Protein AF-A0A929X7I8-F1 (afdb_monomer_lite)

Secondary structure (DSSP, 8-state):
--HHHHHHHHHHHHHHHHHHHHHHHHHHHHHSPPP----PPPPEEEEETTEEEEE-TTS-EEEEETTTTEEEEEPPTT-EEEEEEEE-SSSSSS-EEEEEEEEE-SSTT---TT--SPPHHHHSEEEEEEEEEEETTEEEEEEE----SS-BS--EEEEEE-TTSPEEEE--B-PPTT----SEEEEETTEEEE--TT-

Foldseek 3Di:
DDPVVVVVVVVVVVVVVVVVVVVVVVCCVVVPPDPPPPDQADWDWEDDDQKIWIQDRQQWIWIARNVVRDTQDIDDPQKRWRAWYWDPQVPPPFTKIKTKIKHQAFQPVNDDPVCPDDDPSNGDIAIKIWMWTDDPRHTDTLDIDGGDPFGFPYWAWDPDADPVGGTWIFTDTPDDPPDPDARIWGQDDRGIDGDPPVD

Radius of gyration: 23.74 Å; chains: 1; bounding box: 67×51×65 Å

pLDDT: mean 84.48, std 13.46, range [47.47, 98.19]

Structure (mmCIF, N/CA/C/O backbone):
data_AF-A0A929X7I8-F1
#
_entry.id   AF-A0A929X7I8-F1
#
loop_
_atom_site.group_PDB
_atom_site.id
_atom_site.type_symbol
_atom_site.label_atom_id
_atom_site.label_alt_id
_atom_site.label_comp_id
_atom_site.label_asym_id
_atom_site.label_entity_id
_atom_site.label_seq_id
_atom_site.pdbx_PDB_ins_code
_atom_site.Cartn_x
_atom_site.Cartn_y
_atom_site.Cartn_z
_atom_site.occupancy
_atom_site.B_iso_or_equiv
_atom_site.auth_seq_id
_atom_site.auth_comp_id
_atom_site.auth_asym_id
_atom_site.auth_atom_id
_atom_site.pdbx_PDB_model_num
ATOM 1 N N . MET A 1 1 ? 48.390 -28.942 -44.884 1.00 54.88 1 MET A N 1
ATOM 2 C CA . MET A 1 1 ? 47.904 -27.695 -44.240 1.00 54.88 1 MET A CA 1
ATOM 3 C C . MET A 1 1 ? 48.235 -27.752 -42.746 1.00 54.88 1 MET A C 1
ATOM 5 O O . MET A 1 1 ? 47.848 -28.710 -42.092 1.00 54.88 1 MET A O 1
ATOM 9 N N . ASN A 1 2 ? 49.048 -26.826 -42.224 1.00 55.09 2 ASN A N 1
ATOM 10 C CA . ASN A 1 2 ? 49.740 -26.987 -40.933 1.00 55.09 2 ASN A CA 1
ATOM 11 C C . ASN A 1 2 ? 48.811 -26.714 -39.724 1.00 55.09 2 ASN A C 1
ATOM 13 O O . ASN A 1 2 ? 48.456 -25.567 -39.442 1.00 55.09 2 ASN A O 1
ATOM 17 N N . LYS A 1 3 ? 48.425 -27.781 -39.008 1.00 57.72 3 LYS A N 1
ATOM 18 C CA . LYS A 1 3 ? 47.453 -27.792 -37.890 1.00 57.72 3 LYS A CA 1
ATOM 19 C C . LYS A 1 3 ? 47.810 -26.794 -36.771 1.00 57.72 3 LYS A C 1
ATOM 21 O O . LYS A 1 3 ? 46.924 -26.180 -36.182 1.00 57.72 3 LYS A O 1
ATOM 26 N N . ASN A 1 4 ? 49.104 -26.537 -36.559 1.00 63.53 4 ASN A N 1
ATOM 27 C CA . ASN A 1 4 ? 49.609 -25.580 -35.565 1.00 63.53 4 ASN A CA 1
ATOM 28 C C . ASN A 1 4 ? 49.292 -24.107 -35.884 1.00 63.53 4 ASN A C 1
ATOM 30 O O . ASN A 1 4 ? 49.092 -23.301 -34.974 1.00 63.53 4 ASN A O 1
ATOM 34 N N . ILE A 1 5 ? 49.210 -23.740 -37.166 1.00 63.78 5 ILE A N 1
ATOM 35 C CA . ILE A 1 5 ? 48.874 -22.370 -37.588 1.00 63.78 5 ILE A CA 1
ATOM 36 C C . ILE A 1 5 ? 47.378 -22.113 -37.379 1.00 63.78 5 ILE A C 1
ATOM 38 O O . ILE A 1 5 ? 46.988 -21.043 -36.905 1.00 63.78 5 ILE A O 1
ATOM 42 N N . TYR A 1 6 ? 46.546 -23.119 -37.662 1.00 57.38 6 TYR A N 1
ATOM 43 C CA . TYR A 1 6 ? 45.100 -23.054 -37.462 1.00 57.38 6 TYR A CA 1
ATOM 44 C C . TYR A 1 6 ? 44.739 -22.890 -35.976 1.00 57.38 6 TYR A C 1
ATOM 46 O O . TYR A 1 6 ? 43.994 -21.977 -35.623 1.00 57.38 6 TYR A O 1
ATOM 54 N N . LEU A 1 7 ? 45.358 -23.680 -35.091 1.00 60.94 7 LEU A N 1
ATOM 55 C CA . LEU A 1 7 ? 45.138 -23.608 -33.640 1.00 60.94 7 LEU A CA 1
ATOM 56 C C . LEU A 1 7 ? 45.582 -22.263 -33.034 1.00 60.94 7 LEU A C 1
ATOM 58 O O . LEU A 1 7 ? 44.857 -21.672 -32.231 1.00 60.94 7 LEU A O 1
ATOM 62 N N . LYS A 1 8 ? 46.729 -21.709 -33.461 1.00 59.59 8 LYS A N 1
ATOM 63 C CA . LYS A 1 8 ? 47.174 -20.366 -33.030 1.00 59.59 8 LYS A CA 1
ATOM 64 C C . LYS A 1 8 ? 46.229 -19.257 -33.501 1.00 59.59 8 LYS A C 1
ATOM 66 O O . LYS A 1 8 ? 45.996 -18.300 -32.759 1.00 59.59 8 LYS A O 1
ATOM 71 N N . LYS A 1 9 ? 45.682 -19.368 -34.716 1.00 63.00 9 LYS A N 1
ATOM 72 C CA . LYS A 1 9 ? 44.713 -18.405 -35.259 1.00 63.00 9 LYS A CA 1
ATOM 73 C C . LYS A 1 9 ? 43.385 -18.477 -34.497 1.00 63.00 9 LYS A C 1
ATOM 75 O O . LYS A 1 9 ? 42.883 -17.437 -34.080 1.00 63.00 9 LYS A O 1
ATOM 80 N N . GLN A 1 10 ? 42.888 -19.683 -34.218 1.00 65.81 10 GLN A N 1
ATOM 81 C CA . GLN A 1 10 ? 41.676 -19.921 -33.427 1.00 65.81 10 GLN A CA 1
ATOM 82 C C . GLN A 1 10 ? 41.814 -19.392 -31.986 1.00 65.81 10 GLN A C 1
ATOM 84 O O . GLN A 1 10 ? 40.932 -18.688 -31.501 1.00 65.81 10 GLN A O 1
ATOM 89 N N . SER A 1 11 ? 42.965 -19.611 -31.337 1.00 69.75 11 SER A N 1
ATOM 90 C CA . SER A 1 11 ? 43.274 -19.073 -30.001 1.00 69.75 11 SER A CA 1
ATOM 91 C C . SER A 1 11 ? 43.228 -17.538 -29.943 1.00 69.75 11 SER A C 1
ATOM 93 O O . SER A 1 11 ? 42.660 -16.964 -29.012 1.00 69.75 11 SER A O 1
ATOM 95 N N . LYS A 1 12 ? 43.782 -16.847 -30.951 1.00 71.50 12 LYS A N 1
ATOM 96 C CA . LYS A 1 12 ? 43.743 -15.375 -31.024 1.00 71.50 12 LYS A CA 1
ATOM 97 C C . LYS A 1 12 ? 42.323 -14.836 -31.223 1.00 71.50 12 LYS A C 1
ATOM 99 O O . LYS A 1 12 ? 42.000 -13.791 -30.663 1.00 71.50 12 LYS A O 1
ATOM 104 N N . VAL A 1 13 ? 41.489 -15.532 -31.996 1.00 75.00 13 VAL A N 1
ATOM 105 C CA . VAL A 1 13 ? 40.082 -15.157 -32.214 1.00 75.00 13 VAL A CA 1
ATOM 106 C C . VAL A 1 13 ? 39.272 -15.314 -30.925 1.00 75.00 13 VAL A C 1
ATOM 108 O O . VAL A 1 13 ? 38.565 -14.384 -30.547 1.00 75.00 13 VAL A O 1
ATOM 111 N N . ILE A 1 14 ? 39.451 -16.420 -30.195 1.00 75.31 14 ILE A N 1
ATOM 112 C CA . ILE A 1 14 ? 38.774 -16.660 -28.910 1.00 75.31 14 ILE A CA 1
ATOM 113 C C . ILE A 1 14 ? 39.156 -15.589 -27.880 1.00 75.31 14 ILE A C 1
ATOM 115 O O . ILE A 1 14 ? 38.279 -15.001 -27.254 1.00 75.31 14 ILE A O 1
ATOM 119 N N . LYS A 1 15 ? 40.449 -15.256 -27.749 1.00 78.31 15 LYS A N 1
ATOM 120 C CA . LYS A 1 15 ? 40.899 -14.197 -26.826 1.00 78.31 15 LYS A CA 1
ATOM 121 C C . LYS A 1 15 ? 40.268 -12.838 -27.143 1.00 78.31 15 LYS A C 1
ATOM 123 O O . LYS A 1 15 ? 39.841 -12.144 -26.227 1.00 78.31 15 LYS A O 1
ATOM 128 N N . LYS A 1 16 ? 40.165 -12.470 -28.426 1.00 76.88 16 LYS A N 1
ATOM 129 C CA . LYS A 1 16 ? 39.494 -11.227 -28.842 1.00 76.88 16 LYS A CA 1
ATOM 130 C C . LYS A 1 16 ? 37.997 -11.244 -28.522 1.00 76.88 16 LYS A C 1
ATOM 132 O O . LYS A 1 16 ? 37.492 -10.249 -28.019 1.00 76.88 16 LYS A O 1
ATOM 137 N N . ALA A 1 17 ? 37.311 -12.363 -28.759 1.00 79.56 17 ALA A N 1
ATOM 138 C CA . ALA A 1 17 ? 35.890 -12.502 -28.444 1.00 79.56 17 ALA A CA 1
ATOM 139 C C . ALA A 1 17 ? 35.612 -12.367 -26.937 1.00 79.56 17 ALA A C 1
ATOM 141 O O . ALA A 1 17 ? 34.678 -11.670 -26.551 1.00 79.56 17 ALA A O 1
ATOM 142 N N . VAL A 1 18 ? 36.460 -12.952 -26.084 1.00 83.50 18 VAL A N 1
ATOM 143 C CA . VAL A 1 18 ? 36.348 -12.827 -24.620 1.00 83.50 18 VAL A CA 1
ATOM 144 C C . VAL A 1 18 ? 36.554 -11.383 -24.161 1.00 83.50 18 VAL A C 1
ATOM 146 O O . VAL A 1 18 ? 35.794 -10.902 -23.328 1.00 83.50 18 VAL A O 1
ATOM 149 N N . ILE A 1 19 ? 37.531 -10.666 -24.727 1.00 84.44 19 ILE A N 1
ATOM 150 C CA . ILE A 1 19 ? 37.769 -9.250 -24.398 1.00 84.44 19 ILE A CA 1
ATOM 151 C C . ILE A 1 19 ? 36.571 -8.384 -24.810 1.00 84.44 19 ILE A C 1
ATOM 153 O O . ILE A 1 19 ? 36.136 -7.540 -24.033 1.00 84.44 19 ILE A O 1
ATOM 157 N N . ILE A 1 20 ? 36.004 -8.616 -25.999 1.00 83.75 20 ILE A N 1
ATOM 158 C CA . ILE A 1 20 ? 34.816 -7.890 -26.473 1.00 83.75 20 ILE A CA 1
ATOM 159 C C . ILE A 1 20 ? 33.608 -8.187 -25.577 1.00 83.75 20 ILE A C 1
ATOM 161 O O . ILE A 1 20 ? 32.920 -7.258 -25.169 1.00 83.75 20 ILE A O 1
ATOM 165 N N . ALA A 1 21 ? 33.372 -9.451 -25.216 1.00 81.50 21 ALA A N 1
ATOM 166 C CA . ALA A 1 21 ? 32.286 -9.828 -24.314 1.00 81.50 21 ALA A CA 1
ATOM 167 C C . ALA A 1 21 ? 32.460 -9.213 -22.915 1.00 81.50 21 ALA A C 1
ATOM 169 O O . ALA A 1 21 ? 31.506 -8.673 -22.365 1.00 81.50 21 ALA A O 1
ATOM 170 N N . ALA A 1 22 ? 33.678 -9.220 -22.366 1.00 82.81 22 ALA A N 1
ATOM 171 C CA . ALA A 1 22 ? 33.979 -8.576 -21.090 1.00 82.81 22 ALA A CA 1
ATOM 172 C C . ALA A 1 22 ? 33.746 -7.059 -21.152 1.00 82.81 22 ALA A C 1
ATOM 174 O O . ALA A 1 22 ? 33.169 -6.497 -20.227 1.00 82.81 22 ALA A O 1
ATOM 175 N N . PHE A 1 23 ? 34.130 -6.407 -22.253 1.00 85.38 23 PHE A N 1
ATOM 176 C CA . PHE A 1 23 ? 33.907 -4.977 -22.459 1.00 85.38 23 PHE A CA 1
ATOM 177 C C . PHE A 1 23 ? 32.420 -4.637 -22.629 1.00 85.38 23 PHE A C 1
ATOM 179 O O . PHE A 1 23 ? 31.956 -3.654 -22.060 1.00 85.38 23 PHE A O 1
ATOM 186 N N . LEU A 1 24 ? 31.650 -5.470 -23.337 1.00 82.19 24 LEU A N 1
ATOM 187 C CA . LEU A 1 24 ? 30.194 -5.333 -23.455 1.00 82.19 24 LEU A CA 1
ATOM 188 C C . LEU A 1 24 ? 29.486 -5.559 -22.114 1.00 82.19 24 LEU A C 1
ATOM 190 O O . LEU A 1 24 ? 28.581 -4.801 -21.779 1.00 82.19 24 LEU A O 1
ATOM 194 N N . CYS A 1 25 ? 29.921 -6.538 -21.315 1.00 75.62 25 CYS A N 1
ATOM 195 C CA . CYS A 1 25 ? 29.430 -6.734 -19.950 1.00 75.62 25 CYS A CA 1
ATOM 196 C C . CYS A 1 25 ? 29.764 -5.537 -19.054 1.00 75.62 25 CYS A C 1
ATOM 198 O O . CYS A 1 25 ? 28.915 -5.088 -18.290 1.00 75.62 25 CYS A O 1
ATOM 200 N N . LEU A 1 26 ? 30.978 -4.993 -19.161 1.00 76.62 26 LEU A N 1
ATOM 201 C CA . LEU A 1 26 ? 31.393 -3.822 -18.395 1.00 76.62 26 LEU A CA 1
ATOM 202 C C . LEU A 1 26 ? 30.563 -2.590 -18.789 1.00 76.62 26 LEU A C 1
ATOM 204 O O . LEU A 1 26 ? 30.017 -1.914 -17.922 1.00 76.62 26 LEU A O 1
ATOM 208 N N . LEU A 1 27 ? 30.393 -2.345 -20.092 1.00 75.44 27 LEU A N 1
ATOM 209 C CA . LEU A 1 27 ? 29.505 -1.305 -20.611 1.00 75.44 27 LEU A CA 1
ATOM 210 C C . LEU A 1 27 ? 28.070 -1.505 -20.128 1.00 75.44 27 LEU A C 1
ATOM 212 O O . LEU A 1 27 ? 27.452 -0.542 -19.705 1.00 75.44 27 LEU A O 1
ATOM 216 N N . TYR A 1 28 ? 27.546 -2.729 -20.114 1.00 71.19 28 TYR A N 1
ATOM 217 C CA . TYR A 1 28 ? 26.211 -3.008 -19.587 1.00 71.19 28 TYR A CA 1
ATOM 218 C C . TYR A 1 28 ? 26.085 -2.609 -18.107 1.00 71.19 28 TYR A C 1
ATOM 220 O O . TYR A 1 28 ? 25.109 -1.969 -17.730 1.00 71.19 28 TYR A O 1
ATOM 228 N N . VAL A 1 29 ? 27.095 -2.893 -17.278 1.00 67.38 29 VAL A N 1
ATOM 229 C CA . VAL A 1 29 ? 27.109 -2.504 -15.854 1.00 67.38 29 VAL A CA 1
ATOM 230 C C . VAL A 1 29 ? 27.131 -0.981 -15.658 1.00 67.38 29 VAL A C 1
ATOM 232 O O . VAL A 1 29 ? 26.545 -0.491 -14.694 1.00 67.38 29 VAL A O 1
ATOM 235 N N . PHE A 1 30 ? 27.789 -0.230 -16.547 1.00 65.00 30 PHE A N 1
ATOM 236 C CA . PHE A 1 30 ? 27.913 1.232 -16.438 1.00 65.00 30 PHE A CA 1
ATOM 237 C C . PHE A 1 30 ? 26.824 2.022 -17.182 1.00 65.00 30 PHE A C 1
ATOM 239 O O . PHE A 1 30 ? 26.528 3.150 -16.798 1.00 65.00 30 PHE A O 1
ATOM 246 N N . VAL A 1 31 ? 26.238 1.455 -18.238 1.00 61.53 31 VAL A N 1
ATOM 247 C CA . VAL A 1 31 ? 25.237 2.109 -19.099 1.00 61.53 31 VAL A CA 1
ATOM 248 C C . VAL A 1 31 ? 23.818 1.800 -18.638 1.00 61.53 31 VAL A C 1
ATOM 250 O O . VAL A 1 31 ? 22.937 2.646 -18.786 1.00 61.53 31 VAL A O 1
ATOM 253 N N . VAL A 1 32 ? 23.571 0.617 -18.067 1.00 51.66 32 VAL A N 1
ATOM 254 C CA . VAL A 1 32 ? 22.255 0.312 -17.507 1.00 51.66 32 VAL A CA 1
ATOM 255 C C . VAL A 1 32 ? 22.134 1.061 -16.182 1.00 51.66 32 VAL A C 1
ATOM 257 O O . VAL A 1 32 ? 22.890 0.765 -15.253 1.00 51.66 32 VAL A O 1
ATOM 260 N N . PRO A 1 33 ? 21.210 2.033 -16.062 1.00 50.41 33 PRO A N 1
ATOM 261 C CA . PRO A 1 33 ? 20.984 2.696 -14.792 1.00 50.41 33 PRO A CA 1
ATOM 262 C C . PRO A 1 33 ? 20.667 1.616 -13.762 1.00 50.41 33 PRO A C 1
ATOM 264 O O . PRO A 1 33 ? 19.782 0.783 -13.983 1.00 50.41 33 PRO A O 1
ATOM 267 N N . LYS A 1 34 ? 21.419 1.606 -12.651 1.00 49.00 34 LYS A N 1
ATOM 268 C CA . LYS A 1 34 ? 21.099 0.744 -11.512 1.00 49.00 34 LYS A CA 1
ATOM 269 C C . LYS A 1 34 ? 19.605 0.922 -11.237 1.00 49.00 34 LYS A C 1
ATOM 271 O O . LYS A 1 34 ? 19.151 2.072 -11.216 1.00 49.00 34 LYS A O 1
ATOM 276 N N . PRO A 1 35 ? 18.828 -0.168 -11.094 1.00 49.62 35 PRO A N 1
ATOM 277 C CA . PRO A 1 35 ? 17.424 -0.021 -10.763 1.00 49.62 35 PRO A CA 1
ATOM 278 C C . PRO A 1 35 ? 17.355 0.879 -9.536 1.00 49.62 35 PRO A C 1
ATOM 280 O O . PRO A 1 35 ? 18.170 0.725 -8.625 1.00 49.62 35 PRO A O 1
ATOM 283 N N . LEU A 1 36 ? 16.419 1.827 -9.560 1.00 50.44 36 LEU A N 1
ATOM 284 C CA . LEU A 1 36 ? 16.079 2.753 -8.479 1.00 50.44 36 LEU A CA 1
ATOM 285 C C . LEU A 1 36 ? 15.536 1.976 -7.260 1.00 50.44 36 LEU A C 1
ATOM 287 O O . LEU A 1 36 ? 14.475 2.260 -6.725 1.00 50.44 36 LEU A O 1
ATOM 291 N N . PHE A 1 37 ? 16.264 0.962 -6.803 1.00 52.78 37 PHE A N 1
ATOM 292 C CA . PHE A 1 37 ? 16.085 0.262 -5.543 1.00 52.78 37 PHE A CA 1
ATOM 293 C C . PHE A 1 37 ? 16.719 1.116 -4.440 1.00 52.78 37 PHE A C 1
ATOM 295 O O . PHE A 1 37 ? 17.518 0.664 -3.630 1.00 52.78 37 PHE A O 1
ATOM 302 N N . GLU A 1 38 ? 16.439 2.413 -4.488 1.00 53.59 38 GLU A N 1
ATOM 303 C CA . GLU A 1 38 ? 17.116 3.433 -3.704 1.00 53.59 38 GLU A CA 1
ATOM 304 C C . GLU A 1 38 ? 16.152 3.951 -2.649 1.00 53.59 38 GLU A C 1
ATOM 306 O O . GLU A 1 38 ? 15.802 5.123 -2.593 1.00 53.59 38 GLU A O 1
ATOM 311 N N . LYS A 1 39 ? 15.685 3.022 -1.818 1.00 55.22 39 LYS A N 1
ATOM 312 C CA . LYS A 1 39 ? 15.353 3.308 -0.430 1.00 55.22 39 LYS A CA 1
ATOM 313 C C . LYS A 1 39 ? 15.727 2.087 0.391 1.00 55.22 39 LYS A C 1
ATOM 315 O O . LYS A 1 39 ? 15.114 1.032 0.256 1.00 55.22 39 LYS A O 1
ATOM 320 N N . ALA A 1 40 ? 16.735 2.242 1.246 1.00 58.62 40 ALA A N 1
ATOM 321 C CA . ALA A 1 40 ? 16.837 1.391 2.420 1.00 58.62 40 ALA A CA 1
ATOM 322 C C . ALA A 1 40 ? 15.491 1.480 3.158 1.00 58.62 40 ALA A C 1
ATOM 324 O O . ALA A 1 40 ? 14.987 2.585 3.380 1.00 58.62 40 ALA A O 1
ATOM 325 N N . CYS A 1 41 ? 14.874 0.335 3.451 1.00 68.50 41 CYS A N 1
ATOM 326 C CA . CYS A 1 41 ? 13.614 0.312 4.184 1.00 68.50 41 CYS A CA 1
ATOM 327 C C . CYS A 1 41 ? 13.893 0.822 5.597 1.00 68.50 41 CYS A C 1
ATOM 329 O O . CYS A 1 41 ? 14.711 0.250 6.318 1.00 68.50 41 CYS A O 1
ATOM 331 N N . VAL A 1 42 ? 13.255 1.930 5.966 1.00 83.12 42 VAL A N 1
ATOM 332 C CA . VAL A 1 42 ? 13.305 2.436 7.336 1.00 83.12 42 VAL A CA 1
ATOM 333 C C . VAL A 1 42 ? 12.254 1.653 8.114 1.00 83.12 42 VAL A C 1
ATOM 335 O O . VAL A 1 42 ? 11.088 1.687 7.711 1.00 83.12 42 VAL A O 1
ATOM 338 N N . PRO A 1 43 ? 12.631 0.933 9.187 1.00 92.12 43 PRO A N 1
ATOM 339 C CA . PRO A 1 43 ? 11.654 0.264 10.025 1.00 92.12 43 PRO A CA 1
ATOM 340 C C . PRO A 1 43 ? 10.581 1.252 10.475 1.00 92.12 43 PRO A C 1
ATOM 342 O O . PRO A 1 43 ? 10.885 2.366 10.905 1.00 92.12 43 PRO A O 1
ATOM 345 N N . LYS A 1 44 ? 9.325 0.846 10.334 1.00 94.50 44 LYS A N 1
ATOM 346 C CA . LYS A 1 44 ? 8.163 1.684 10.618 1.00 94.50 44 LYS A CA 1
ATOM 347 C C . LYS A 1 44 ? 7.114 0.838 11.308 1.00 94.50 44 LYS A C 1
ATOM 349 O O . LYS A 1 44 ? 6.935 -0.335 10.986 1.00 94.50 44 LYS A O 1
ATOM 354 N N . GLU A 1 45 ? 6.418 1.455 12.244 1.00 97.12 45 GLU A N 1
ATOM 355 C CA . GLU A 1 45 ? 5.319 0.841 12.965 1.00 97.12 45 GLU A CA 1
ATOM 356 C C . GLU A 1 45 ? 4.090 1.738 12.853 1.00 97.12 45 GLU A C 1
ATOM 358 O O . GLU A 1 45 ? 4.217 2.962 12.807 1.00 97.12 45 GLU A O 1
ATOM 363 N N . ALA A 1 46 ? 2.908 1.137 12.786 1.00 96.88 46 ALA A N 1
ATOM 364 C CA . ALA A 1 46 ? 1.645 1.865 12.809 1.00 96.88 46 ALA A CA 1
ATOM 365 C C . ALA A 1 46 ? 0.607 1.079 13.606 1.00 96.88 46 ALA A C 1
ATOM 367 O O . ALA A 1 46 ? 0.686 -0.148 13.704 1.00 96.88 46 ALA A O 1
ATOM 368 N N . ARG A 1 47 ? -0.363 1.798 14.165 1.00 96.62 47 ARG A N 1
ATOM 369 C CA . ARG A 1 47 ? -1.502 1.234 14.887 1.00 96.62 47 ARG A CA 1
ATOM 370 C C . ARG A 1 47 ? -2.776 1.884 14.407 1.00 96.62 47 ARG A C 1
ATOM 372 O O . ARG A 1 47 ? -2.773 3.071 14.099 1.00 96.62 47 ARG A O 1
ATOM 379 N N . CYS A 1 48 ? -3.842 1.109 14.387 1.00 95.12 48 CYS A N 1
ATOM 380 C CA . CYS A 1 48 ? -5.172 1.591 14.073 1.00 95.12 48 CYS A CA 1
ATOM 381 C C . CYS A 1 48 ? -6.167 0.552 14.576 1.00 95.12 48 CYS A C 1
ATOM 383 O O . CYS A 1 48 ? -6.082 -0.632 14.241 1.00 95.12 48 CYS A O 1
ATOM 385 N N . GLN A 1 49 ? -7.075 1.006 15.440 1.00 93.50 49 GLN A N 1
ATOM 386 C CA . GLN A 1 49 ? -7.995 0.138 16.171 1.00 93.50 49 GLN A CA 1
ATOM 387 C C . GLN A 1 49 ? -7.232 -0.990 16.893 1.00 93.50 49 GLN A C 1
ATOM 389 O O . GLN A 1 49 ? -6.302 -0.715 17.642 1.00 93.50 49 GLN A O 1
ATOM 394 N N . GLU A 1 50 ? -7.612 -2.247 16.671 1.00 94.50 50 GLU A N 1
ATOM 395 C CA . GLU A 1 50 ? -6.981 -3.430 17.267 1.00 94.50 50 GLU A CA 1
ATOM 396 C C . GLU A 1 50 ? -5.817 -3.998 16.446 1.00 94.50 50 GLU A C 1
ATOM 398 O O . GLU A 1 50 ? -5.357 -5.105 16.726 1.00 94.50 50 GLU A O 1
ATOM 403 N N . PHE A 1 51 ? -5.345 -3.282 15.423 1.00 96.56 51 PHE A N 1
ATOM 404 C CA . PHE A 1 51 ? -4.270 -3.744 14.555 1.00 96.56 51 PHE A CA 1
ATOM 405 C C . PHE A 1 51 ? -2.982 -2.970 14.789 1.00 96.56 51 PHE A C 1
ATOM 407 O O . PHE A 1 51 ? -2.961 -1.739 14.846 1.00 96.56 51 PHE A O 1
ATOM 414 N N . TYR A 1 52 ? -1.883 -3.716 14.832 1.00 96.88 52 TYR A N 1
ATOM 415 C CA . TYR A 1 52 ? -0.532 -3.184 14.861 1.00 96.88 52 TYR A CA 1
ATOM 416 C C . TYR A 1 52 ? 0.284 -3.780 13.724 1.00 96.88 52 TYR A C 1
ATOM 418 O O . TYR A 1 52 ? 0.326 -4.996 13.521 1.00 96.88 52 TYR A O 1
ATOM 426 N N . ALA A 1 53 ? 0.955 -2.913 12.982 1.00 97.81 53 ALA A N 1
ATOM 427 C CA . ALA A 1 53 ? 1.758 -3.275 11.833 1.00 97.81 53 ALA A CA 1
ATOM 428 C C . ALA A 1 53 ? 3.219 -2.902 12.051 1.00 97.81 53 ALA A C 1
ATOM 430 O O . ALA A 1 53 ? 3.535 -1.840 12.590 1.00 97.81 53 ALA A O 1
ATOM 431 N N . LYS A 1 54 ? 4.106 -3.771 11.568 1.00 97.75 54 LYS A N 1
ATOM 432 C CA . LYS A 1 54 ? 5.553 -3.603 11.619 1.00 97.75 54 LYS A CA 1
ATOM 433 C C . LYS A 1 54 ? 6.164 -3.851 10.248 1.00 97.75 54 LYS A C 1
ATOM 435 O O . LYS A 1 54 ? 5.952 -4.909 9.649 1.00 97.75 54 LYS A O 1
ATOM 440 N N . LEU A 1 55 ? 6.956 -2.888 9.795 1.00 97.19 55 LEU A N 1
ATOM 441 C CA . LEU A 1 55 ? 7.857 -2.997 8.659 1.00 97.19 55 LEU A CA 1
ATOM 442 C C . LEU A 1 55 ? 9.282 -3.186 9.175 1.00 97.19 55 LEU A C 1
ATOM 444 O O . LEU A 1 55 ? 9.764 -2.375 9.968 1.00 97.19 55 LEU A O 1
ATOM 448 N N . ASP A 1 56 ? 9.952 -4.248 8.739 1.00 94.56 56 ASP A N 1
ATOM 449 C CA . ASP A 1 56 ? 11.354 -4.492 9.078 1.00 94.56 56 ASP A CA 1
ATOM 450 C C . ASP A 1 56 ? 12.335 -3.871 8.064 1.00 94.56 56 ASP A C 1
ATOM 452 O O . ASP A 1 56 ? 11.957 -3.343 7.016 1.00 94.56 56 ASP A O 1
ATOM 456 N N . SER A 1 57 ? 13.631 -3.947 8.372 1.00 91.12 57 SER A N 1
ATOM 457 C CA . SER A 1 57 ? 14.704 -3.438 7.509 1.00 91.12 57 SER A CA 1
ATOM 458 C C . SER A 1 57 ? 14.855 -4.193 6.182 1.00 91.12 57 SER A C 1
ATOM 460 O O . SER A 1 57 ? 15.505 -3.686 5.267 1.00 91.12 57 SER A O 1
ATOM 462 N N . ASN A 1 58 ? 14.252 -5.378 6.049 1.00 90.56 58 ASN A N 1
ATOM 463 C CA . ASN A 1 58 ? 14.245 -6.169 4.818 1.00 90.56 58 ASN A CA 1
ATOM 464 C C . ASN A 1 58 ? 13.051 -5.827 3.912 1.00 90.56 58 ASN A C 1
ATOM 466 O O . ASN A 1 58 ? 12.923 -6.402 2.830 1.00 90.56 58 ASN A O 1
ATOM 470 N N . GLY A 1 59 ? 12.175 -4.913 4.337 1.00 93.19 59 GLY A N 1
ATOM 471 C CA . GLY A 1 59 ? 10.960 -4.556 3.613 1.00 93.19 59 GLY A CA 1
ATOM 472 C C . GLY A 1 59 ? 9.824 -5.564 3.796 1.00 93.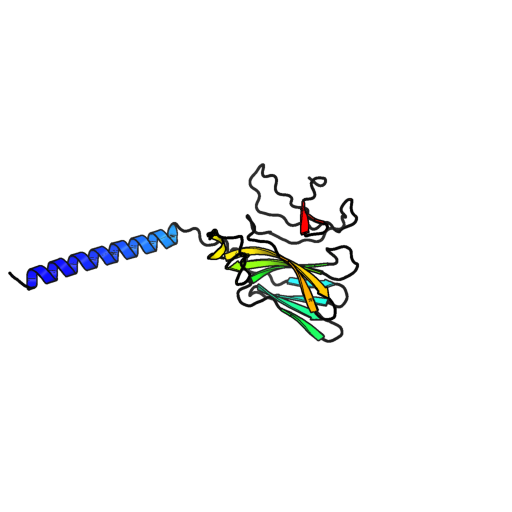19 59 GLY A C 1
ATOM 473 O O . GLY A 1 59 ? 8.911 -5.627 2.968 1.00 93.19 59 GLY A O 1
ATOM 474 N N . LYS A 1 60 ? 9.870 -6.385 4.852 1.00 96.50 60 LYS A N 1
ATOM 475 C CA . LYS A 1 60 ? 8.794 -7.307 5.208 1.00 96.50 60 LYS A CA 1
ATOM 476 C C . LYS A 1 60 ? 7.770 -6.580 6.069 1.00 96.50 60 LYS A C 1
ATOM 478 O O . LYS A 1 60 ? 8.077 -6.150 7.180 1.00 96.50 60 LYS A O 1
ATOM 483 N N . LEU A 1 61 ? 6.542 -6.486 5.570 1.00 98.00 61 LEU A N 1
ATOM 484 C CA . LEU A 1 61 ? 5.421 -5.931 6.317 1.00 98.00 61 LEU A CA 1
ATOM 485 C C . LEU A 1 61 ? 4.623 -7.060 6.967 1.00 98.00 61 LEU A C 1
ATOM 487 O O . LEU A 1 61 ? 4.241 -8.023 6.300 1.00 98.00 61 LEU A O 1
ATOM 491 N N . THR A 1 62 ? 4.363 -6.936 8.263 1.00 98.19 62 THR A N 1
ATOM 492 C CA . THR A 1 62 ? 3.517 -7.866 9.017 1.00 98.19 62 THR A CA 1
ATOM 493 C C . THR A 1 62 ? 2.494 -7.087 9.831 1.00 98.19 62 THR A C 1
ATOM 495 O O . THR A 1 62 ? 2.867 -6.114 10.483 1.00 98.19 62 THR A O 1
ATOM 498 N N . VAL A 1 63 ? 1.234 -7.526 9.821 1.00 98.19 63 VAL A N 1
ATOM 499 C CA . VAL A 1 63 ? 0.170 -6.971 10.674 1.00 98.19 63 VAL A CA 1
ATOM 500 C C . VAL A 1 63 ? -0.304 -8.033 11.653 1.00 98.19 63 VAL A C 1
ATOM 502 O O . VAL A 1 63 ? -0.483 -9.201 11.290 1.00 98.19 63 VAL A O 1
ATOM 505 N N . TYR A 1 64 ? -0.508 -7.605 12.889 1.00 97.38 64 TYR A N 1
ATOM 506 C CA . TYR A 1 64 ? -0.992 -8.402 14.000 1.00 97.38 64 TYR A CA 1
ATOM 507 C C . TYR A 1 64 ? -2.308 -7.829 14.514 1.00 97.38 64 TYR A C 1
ATOM 509 O O . TYR A 1 64 ? -2.509 -6.615 14.495 1.00 97.38 64 TYR A O 1
ATOM 517 N N . ASN A 1 65 ? -3.177 -8.704 15.002 1.00 95.88 65 ASN A N 1
ATOM 518 C CA . ASN A 1 65 ? -4.306 -8.321 15.834 1.00 95.88 65 ASN A CA 1
ATOM 519 C C . ASN A 1 65 ? -3.832 -8.284 17.294 1.00 95.88 65 ASN A C 1
ATOM 521 O O . ASN A 1 65 ? -3.386 -9.301 17.825 1.00 95.88 65 ASN A O 1
ATOM 525 N N . GLU A 1 66 ? -3.895 -7.118 17.934 1.00 93.44 66 GLU A N 1
ATOM 526 C CA . GLU A 1 66 ? -3.363 -6.880 19.281 1.00 93.44 66 GLU A CA 1
ATOM 527 C C . GLU A 1 66 ? -4.106 -7.687 20.353 1.00 93.44 66 GLU A C 1
ATOM 529 O O . GLU A 1 66 ? -3.486 -8.161 21.302 1.00 93.44 66 GLU A O 1
ATOM 534 N N . LYS A 1 67 ? -5.417 -7.905 20.190 1.00 92.31 67 LYS A N 1
ATOM 535 C CA . LYS A 1 67 ? -6.230 -8.643 21.170 1.00 92.31 67 LYS A CA 1
ATOM 536 C C . LYS A 1 67 ? -5.897 -10.130 21.194 1.00 92.31 67 LYS A C 1
ATOM 538 O O . LYS A 1 67 ? -5.814 -10.734 22.258 1.00 92.31 67 LYS A O 1
ATOM 543 N N . THR A 1 68 ? -5.735 -10.725 20.017 1.00 93.44 68 THR A N 1
ATOM 544 C CA . THR A 1 68 ? -5.473 -12.167 19.867 1.00 93.44 68 THR A CA 1
ATOM 545 C C . THR A 1 68 ? -3.984 -12.494 19.784 1.00 93.44 68 THR A C 1
ATOM 547 O O . THR A 1 68 ? -3.609 -13.663 19.836 1.00 93.44 68 THR A O 1
ATOM 550 N N . ASN A 1 69 ? -3.135 -11.474 19.623 1.00 92.69 69 ASN A N 1
ATOM 551 C CA . ASN A 1 69 ? -1.713 -11.593 19.308 1.00 92.69 69 ASN A CA 1
ATOM 552 C C . ASN A 1 69 ? -1.442 -12.485 18.076 1.00 92.69 69 ASN A C 1
ATOM 554 O O . ASN A 1 69 ? -0.410 -13.152 17.969 1.00 92.69 69 ASN A O 1
ATOM 558 N N . SER A 1 70 ? -2.397 -12.531 17.144 1.00 94.56 70 SER A N 1
ATOM 559 C CA . SER A 1 70 ? -2.322 -13.356 15.941 1.00 94.56 70 SER A CA 1
ATOM 560 C C . SER A 1 70 ? -1.832 -12.539 14.750 1.00 94.56 70 SER A C 1
ATOM 562 O O . SER A 1 70 ? -2.088 -11.341 14.633 1.00 94.56 70 SER A O 1
ATOM 564 N N . LYS A 1 71 ? -1.102 -13.190 13.843 1.00 96.25 71 LYS A N 1
ATOM 565 C CA . LYS A 1 71 ? -0.655 -12.574 12.592 1.00 96.25 71 LYS A CA 1
ATOM 566 C C . LYS A 1 71 ? -1.783 -12.634 11.567 1.00 96.25 71 LYS A C 1
ATOM 568 O O . LYS A 1 71 ? -2.154 -13.722 11.132 1.00 96.25 71 LYS A O 1
ATOM 573 N N . VAL A 1 72 ? -2.269 -11.471 11.150 1.00 96.75 72 VAL A N 1
ATOM 574 C CA . VAL A 1 72 ? -3.431 -11.335 10.252 1.00 96.75 72 VAL A CA 1
ATOM 575 C C . VAL A 1 72 ? -3.049 -10.973 8.818 1.00 96.75 72 VAL A C 1
ATOM 577 O O . VAL A 1 72 ? -3.829 -11.192 7.894 1.00 96.75 72 VAL A O 1
ATOM 580 N N . PHE A 1 73 ? -1.831 -10.466 8.613 1.00 97.75 73 PHE A N 1
ATOM 581 C CA . PHE A 1 73 ? -1.270 -10.198 7.293 1.00 97.75 73 PHE A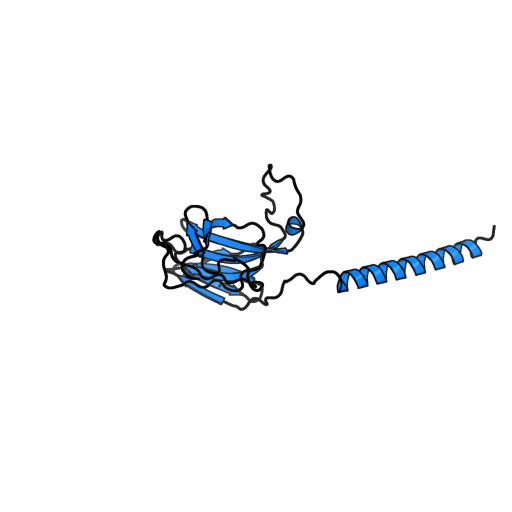 CA 1
ATOM 582 C C . PHE A 1 73 ? 0.248 -10.343 7.301 1.00 97.75 73 PHE A C 1
ATOM 584 O O . PHE A 1 73 ? 0.925 -10.016 8.279 1.00 97.75 73 PHE A O 1
ATOM 591 N N . ILE A 1 74 ? 0.787 -10.790 6.172 1.00 97.56 74 ILE A N 1
ATOM 592 C CA . ILE A 1 74 ? 2.214 -10.796 5.887 1.00 97.56 74 ILE A CA 1
ATOM 593 C C . ILE A 1 74 ? 2.406 -10.500 4.401 1.00 97.56 74 ILE A C 1
ATOM 595 O O . ILE A 1 74 ? 1.742 -11.115 3.573 1.00 97.56 74 ILE A O 1
ATOM 599 N N . SER A 1 75 ? 3.298 -9.570 4.052 1.00 96.56 75 SER A N 1
ATOM 600 C CA . SER A 1 75 ? 3.593 -9.294 2.642 1.00 96.56 75 SER A CA 1
ATOM 601 C C . SER A 1 75 ? 4.190 -10.530 1.968 1.00 96.56 75 SER A C 1
ATOM 603 O O . SER A 1 75 ? 4.904 -11.300 2.613 1.00 96.56 75 SER A O 1
ATOM 605 N N . ASP A 1 76 ? 3.939 -10.734 0.679 1.00 93.50 76 ASP A N 1
ATOM 606 C CA . ASP A 1 76 ? 4.411 -11.931 -0.024 1.00 93.50 76 ASP A CA 1
ATOM 607 C C . ASP A 1 76 ? 5.942 -12.007 -0.134 1.00 93.50 76 ASP A C 1
ATOM 609 O O . ASP A 1 76 ? 6.677 -11.042 0.097 1.00 93.50 76 ASP A O 1
ATOM 613 N N . SER A 1 77 ? 6.452 -13.188 -0.487 1.00 89.88 77 SER A N 1
ATOM 614 C CA . SER A 1 77 ? 7.861 -13.334 -0.860 1.00 89.88 77 SER A CA 1
ATOM 615 C C . SER A 1 77 ? 8.157 -12.567 -2.155 1.00 89.88 77 SER A C 1
ATOM 617 O O . SER A 1 77 ? 7.346 -12.553 -3.076 1.00 89.88 77 SER A O 1
ATOM 619 N N . GLY A 1 78 ? 9.318 -11.911 -2.238 1.00 88.19 78 GLY A N 1
ATOM 620 C CA . GLY A 1 78 ? 9.703 -11.102 -3.404 1.00 88.19 78 GLY A CA 1
ATOM 621 C C . GLY A 1 78 ? 9.023 -9.728 -3.497 1.00 88.19 78 GLY A C 1
ATOM 622 O O . GLY A 1 78 ? 9.346 -8.959 -4.407 1.00 88.19 78 GLY A O 1
ATOM 623 N N . VAL A 1 79 ? 8.142 -9.405 -2.545 1.00 92.25 79 VAL A N 1
ATOM 624 C CA . VAL A 1 79 ? 7.588 -8.068 -2.314 1.00 92.25 79 VAL A CA 1
ATOM 625 C C . VAL A 1 79 ? 8.426 -7.349 -1.258 1.00 92.25 79 VAL A C 1
ATOM 627 O O . VAL A 1 79 ? 8.637 -7.872 -0.166 1.00 92.25 79 VAL A O 1
ATOM 630 N N . TYR A 1 80 ? 8.868 -6.134 -1.576 1.00 94.12 80 TYR A N 1
ATOM 631 C CA . TYR A 1 80 ? 9.656 -5.281 -0.686 1.00 94.12 80 TYR A CA 1
ATOM 632 C C . TYR A 1 80 ? 8.879 -4.003 -0.393 1.00 94.12 80 TYR A C 1
ATOM 634 O O . TYR A 1 80 ? 8.859 -3.083 -1.211 1.00 94.12 80 TYR A O 1
ATOM 642 N N . VAL A 1 81 ? 8.208 -3.962 0.752 1.00 95.75 81 VAL A N 1
ATOM 643 C CA . VAL A 1 81 ? 7.473 -2.783 1.215 1.00 95.75 81 VAL A CA 1
ATOM 644 C C . VAL A 1 81 ? 8.472 -1.740 1.694 1.00 95.75 81 VAL A C 1
ATOM 646 O O . VAL A 1 81 ? 9.410 -2.076 2.406 1.00 95.75 81 VAL A O 1
ATOM 649 N N . TYR A 1 82 ? 8.286 -0.481 1.305 1.00 95.25 82 TYR A N 1
ATOM 650 C CA . TYR A 1 82 ? 9.188 0.602 1.709 1.00 95.25 82 TYR A CA 1
ATOM 651 C C . TYR A 1 82 ? 8.488 1.733 2.469 1.00 95.25 82 TYR A C 1
ATOM 653 O O . TYR A 1 82 ? 9.169 2.540 3.097 1.00 95.25 82 TYR A O 1
ATOM 661 N N . ASP A 1 83 ? 7.157 1.814 2.410 1.00 96.38 83 ASP A N 1
ATOM 662 C CA . ASP A 1 83 ? 6.355 2.665 3.287 1.00 96.38 83 ASP A CA 1
ATOM 663 C C . ASP A 1 83 ? 4.918 2.138 3.375 1.00 96.38 83 ASP A C 1
ATOM 665 O O . ASP A 1 83 ? 4.443 1.470 2.455 1.00 96.38 83 ASP A O 1
ATOM 669 N N . PHE A 1 84 ? 4.228 2.430 4.474 1.00 97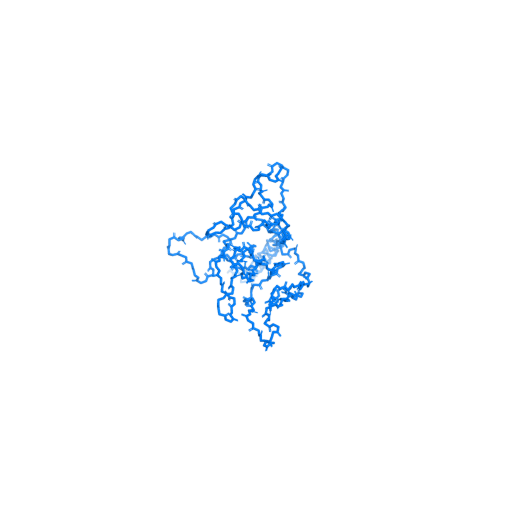.75 84 PHE A N 1
ATOM 670 C CA . PHE A 1 84 ? 2.841 2.026 4.693 1.00 97.75 84 PHE A CA 1
ATOM 671 C C . PHE A 1 84 ? 2.144 2.887 5.752 1.00 97.75 84 PHE A C 1
ATOM 673 O O . PHE A 1 84 ? 2.807 3.522 6.570 1.00 97.75 84 PHE A O 1
ATOM 680 N N . ILE A 1 85 ? 0.816 2.865 5.783 1.00 97.75 85 ILE A N 1
ATOM 681 C CA . ILE A 1 85 ? -0.002 3.354 6.900 1.00 97.75 85 ILE A CA 1
ATOM 682 C C . ILE A 1 85 ? -1.089 2.330 7.235 1.00 97.75 85 ILE A C 1
ATOM 684 O O . ILE A 1 85 ? -1.469 1.528 6.380 1.00 97.75 85 ILE A O 1
ATOM 688 N N . LEU A 1 86 ? -1.581 2.384 8.472 1.00 97.31 86 LEU A N 1
ATOM 689 C CA . LEU A 1 86 ? -2.871 1.816 8.846 1.00 97.31 86 LEU A CA 1
ATOM 690 C C . LEU A 1 86 ? -3.820 2.977 9.159 1.00 97.31 86 LEU A C 1
ATOM 692 O O . LEU A 1 86 ? -3.487 3.781 10.027 1.00 97.31 86 LEU A O 1
ATOM 696 N N . ALA A 1 87 ? -4.938 3.074 8.449 1.00 95.75 87 ALA A N 1
ATOM 697 C CA . ALA A 1 87 ? -5.922 4.152 8.581 1.00 95.75 87 ALA A CA 1
ATOM 698 C C . ALA A 1 87 ? -7.242 3.750 7.905 1.00 95.75 87 ALA A C 1
ATOM 700 O O . ALA A 1 87 ? -7.241 2.845 7.079 1.00 95.75 87 ALA A O 1
ATOM 701 N N . ASP A 1 88 ? -8.346 4.434 8.199 1.00 95.25 88 ASP A N 1
ATOM 702 C CA . ASP A 1 88 ? -9.623 4.261 7.485 1.00 95.25 88 ASP A CA 1
ATOM 703 C C . ASP A 1 88 ? -9.586 5.012 6.140 1.00 95.25 88 ASP A C 1
ATOM 705 O O . ASP A 1 88 ? -10.095 6.123 6.003 1.00 95.25 88 ASP A O 1
ATOM 709 N N . ILE A 1 89 ? -8.902 4.457 5.133 1.00 95.06 89 ILE A N 1
ATOM 710 C CA . ILE A 1 89 ? -8.706 5.144 3.840 1.00 95.06 89 ILE A CA 1
ATOM 711 C C . ILE A 1 89 ? -9.985 5.160 2.996 1.00 95.06 89 ILE A C 1
ATOM 713 O O . ILE A 1 89 ? -10.109 5.992 2.091 1.00 95.06 89 ILE A O 1
ATOM 717 N N . THR A 1 90 ? -10.899 4.220 3.247 1.00 94.44 90 THR A N 1
ATOM 718 C CA . THR A 1 90 ? -12.154 4.064 2.504 1.00 94.44 90 THR A CA 1
ATOM 719 C C . THR A 1 90 ? -13.331 4.818 3.125 1.00 94.44 90 THR A C 1
ATOM 721 O O . THR A 1 90 ? -14.342 4.990 2.441 1.00 94.44 90 THR A O 1
ATOM 724 N N . ALA A 1 91 ? -13.164 5.357 4.337 1.00 94.12 91 ALA A N 1
ATOM 725 C CA . ALA A 1 91 ? -14.196 6.021 5.134 1.00 94.12 91 ALA A CA 1
ATOM 726 C C . ALA A 1 91 ? -15.376 5.099 5.485 1.00 94.12 91 ALA A C 1
ATOM 728 O O . ALA A 1 91 ? -16.525 5.548 5.539 1.00 94.12 91 ALA A O 1
ATOM 729 N N . ASP A 1 92 ? -15.103 3.809 5.689 1.00 92.75 92 ASP A N 1
ATOM 730 C CA . ASP A 1 92 ? -16.103 2.812 6.083 1.00 92.75 92 ASP A CA 1
ATOM 731 C C . ASP A 1 92 ? -16.093 2.510 7.594 1.00 92.75 92 ASP A C 1
ATOM 733 O O . ASP A 1 92 ? -16.909 1.725 8.085 1.00 92.75 92 ASP A O 1
ATOM 737 N N . GLY A 1 93 ? -15.214 3.179 8.347 1.00 92.31 93 GLY A N 1
ATOM 738 C CA . GLY A 1 93 ? -15.033 3.008 9.784 1.00 92.31 93 GLY A CA 1
ATOM 739 C C . GLY A 1 93 ? -14.118 1.843 10.161 1.00 92.31 93 GLY A C 1
ATOM 740 O O . GLY A 1 93 ? -13.878 1.634 11.354 1.00 92.31 93 GLY A O 1
ATOM 741 N N . SER A 1 94 ? -13.597 1.088 9.195 1.00 92.25 94 SER A N 1
ATOM 742 C CA . SER A 1 94 ? -12.686 -0.033 9.414 1.00 92.25 94 SER A CA 1
ATOM 743 C C . SER A 1 94 ? -11.239 0.376 9.180 1.00 92.25 94 SER A C 1
ATOM 745 O O . SER A 1 94 ? -10.920 1.326 8.472 1.00 92.25 94 SER A O 1
ATOM 747 N N . CYS A 1 95 ? -10.323 -0.358 9.804 1.00 94.12 95 CYS A N 1
ATOM 748 C CA . CYS A 1 95 ? -8.909 -0.135 9.569 1.00 94.12 95 CYS A CA 1
ATOM 749 C C . CYS A 1 95 ? -8.460 -0.725 8.223 1.00 94.12 95 CYS A C 1
ATOM 751 O O . CYS A 1 95 ? -8.533 -1.942 8.027 1.00 94.12 95 CYS A O 1
ATOM 753 N N . ASP A 1 96 ? -7.903 0.108 7.347 1.00 96.75 96 ASP A N 1
ATOM 754 C CA . ASP A 1 96 ? -7.309 -0.301 6.079 1.00 96.75 96 ASP A CA 1
ATOM 755 C C . ASP A 1 96 ? -5.777 -0.242 6.131 1.00 96.75 96 ASP A C 1
ATOM 757 O O . ASP A 1 96 ? -5.162 0.528 6.871 1.00 96.75 96 ASP A O 1
ATOM 761 N N . LEU A 1 97 ? -5.141 -1.064 5.302 1.00 98.00 97 LEU A N 1
ATOM 762 C CA . LEU A 1 97 ? -3.701 -1.107 5.102 1.00 98.00 97 LEU A CA 1
ATOM 763 C C . LEU A 1 97 ? -3.359 -0.577 3.707 1.00 98.00 97 LEU A C 1
ATOM 765 O O . LEU A 1 97 ? -3.654 -1.213 2.693 1.00 98.00 97 LEU A O 1
ATOM 769 N N . LEU A 1 98 ? -2.661 0.556 3.659 1.00 98.06 98 LEU A N 1
ATOM 770 C CA . LEU A 1 98 ? -2.148 1.156 2.429 1.00 98.06 98 LEU A CA 1
ATOM 771 C C . LEU A 1 98 ? -0.624 1.101 2.438 1.00 98.06 98 LEU A C 1
ATOM 773 O O . LEU A 1 98 ? 0.008 1.621 3.355 1.00 98.06 98 LEU A O 1
ATOM 777 N N . PHE A 1 99 ? -0.014 0.495 1.422 1.00 97.75 99 PHE A N 1
ATOM 778 C CA . PHE A 1 99 ? 1.434 0.308 1.395 1.00 97.75 99 PHE A CA 1
ATOM 779 C C . PHE A 1 99 ? 2.025 0.415 -0.002 1.00 97.75 99 PHE A C 1
ATOM 781 O O . PHE A 1 99 ? 1.457 -0.046 -0.994 1.00 97.75 99 PHE A O 1
ATOM 788 N N . ALA A 1 100 ? 3.204 1.026 -0.062 1.00 96.50 100 ALA A N 1
ATOM 789 C CA . ALA A 1 100 ? 3.997 1.139 -1.267 1.00 96.50 100 ALA A CA 1
ATOM 790 C C . ALA A 1 100 ? 5.131 0.114 -1.244 1.00 96.50 100 ALA A C 1
ATOM 792 O O . ALA A 1 100 ? 5.819 -0.080 -0.236 1.00 96.50 100 ALA A O 1
ATOM 793 N N . LEU A 1 101 ? 5.316 -0.562 -2.373 1.00 95.31 101 LEU A N 1
ATOM 794 C CA . LEU A 1 101 ? 6.204 -1.711 -2.480 1.00 95.31 101 LEU A CA 1
ATOM 795 C C . LEU A 1 101 ? 6.968 -1.739 -3.801 1.00 95.31 101 LEU A C 1
ATOM 797 O O . LEU A 1 101 ? 6.554 -1.142 -4.793 1.00 95.31 101 LEU A O 1
ATOM 801 N N . TRP A 1 102 ? 8.047 -2.512 -3.824 1.00 93.38 102 TRP A N 1
ATOM 802 C CA . TRP A 1 102 ? 8.691 -2.990 -5.038 1.00 93.38 102 TRP A CA 1
ATOM 803 C C . TRP A 1 102 ? 8.402 -4.472 -5.228 1.00 93.38 102 TRP A C 1
ATOM 805 O O . TRP A 1 102 ? 8.623 -5.273 -4.318 1.00 93.38 102 TRP A O 1
ATOM 815 N N . LYS A 1 103 ? 7.986 -4.854 -6.433 1.00 91.38 103 LYS A N 1
ATOM 816 C CA . LYS A 1 103 ? 7.917 -6.258 -6.850 1.00 91.38 103 LYS A CA 1
ATOM 817 C C . LYS A 1 103 ? 8.303 -6.399 -8.314 1.00 91.38 103 LYS A C 1
ATOM 819 O O . LYS A 1 103 ? 8.373 -5.410 -9.041 1.00 91.38 103 LYS A O 1
ATOM 824 N N . ARG A 1 104 ? 8.597 -7.628 -8.733 1.00 88.25 104 ARG A N 1
ATOM 825 C CA . ARG A 1 104 ? 8.821 -7.943 -10.146 1.00 88.25 104 ARG A CA 1
ATOM 826 C C . ARG A 1 104 ? 7.477 -8.104 -10.850 1.00 88.25 104 ARG A C 1
ATOM 828 O O . ARG A 1 104 ? 6.655 -8.893 -10.390 1.00 88.25 104 ARG A O 1
ATOM 835 N N . GLY A 1 105 ? 7.308 -7.423 -11.978 1.00 84.25 105 GLY A N 1
ATOM 836 C CA . GLY A 1 105 ? 6.117 -7.551 -12.808 1.00 84.25 105 GLY A CA 1
ATOM 837 C C . GLY A 1 105 ? 4.890 -6.836 -12.255 1.00 84.25 105 GLY A C 1
ATOM 838 O O . GLY A 1 105 ? 4.704 -6.731 -11.046 1.00 84.25 105 GLY A O 1
ATOM 839 N N . SER A 1 106 ? 4.003 -6.383 -13.144 1.00 80.31 106 SER A N 1
ATOM 840 C CA . SER A 1 106 ? 2.727 -5.791 -12.720 1.00 80.31 106 SER A CA 1
ATOM 841 C C . SER A 1 106 ? 1.715 -6.854 -12.314 1.00 80.31 106 SER A C 1
ATOM 843 O O . SER A 1 106 ? 1.131 -6.769 -11.234 1.00 80.31 106 SER A O 1
ATOM 845 N N . PHE A 1 107 ? 1.566 -7.891 -13.135 1.00 75.56 107 PHE A N 1
ATOM 846 C CA . PHE A 1 107 ? 0.454 -8.835 -13.012 1.00 75.56 107 PHE A CA 1
ATOM 847 C C . PHE A 1 107 ? 0.806 -10.135 -12.282 1.00 75.56 107 PHE A C 1
ATOM 849 O O . PHE A 1 107 ? -0.087 -10.805 -11.779 1.00 75.56 107 PHE A O 1
ATOM 856 N N . GLY A 1 108 ? 2.094 -10.483 -12.175 1.00 72.69 108 GLY A N 1
ATOM 857 C CA . GLY A 1 108 ? 2.485 -11.803 -11.669 1.00 72.69 108 GLY A CA 1
ATOM 858 C C . GLY A 1 108 ? 1.839 -12.921 -12.494 1.00 72.69 108 GLY A C 1
ATOM 859 O O . GLY A 1 108 ? 1.765 -12.809 -13.720 1.00 72.69 108 GLY A O 1
ATOM 860 N N . ASP A 1 109 ? 1.341 -13.952 -11.814 1.00 71.44 109 ASP A N 1
ATOM 861 C CA . ASP A 1 109 ? 0.646 -15.083 -12.443 1.00 71.44 109 ASP A CA 1
ATOM 862 C C . ASP A 1 109 ? -0.785 -14.729 -12.900 1.00 71.44 109 ASP A C 1
ATOM 864 O O . ASP A 1 109 ? -1.371 -15.431 -13.720 1.00 71.44 109 ASP A O 1
ATOM 868 N N . GLU A 1 110 ? -1.336 -13.598 -12.447 1.00 75.50 110 GLU A N 1
ATOM 869 C CA . GLU A 1 110 ? -2.708 -13.153 -12.735 1.00 75.50 110 GLU A CA 1
ATOM 870 C C . GLU A 1 110 ? -2.792 -12.232 -13.964 1.00 75.50 110 GLU A C 1
ATOM 872 O O . GLU A 1 110 ? -3.545 -11.255 -14.006 1.00 75.50 110 GLU A O 1
ATOM 877 N N . ARG A 1 111 ? -1.990 -12.507 -14.999 1.00 78.81 111 ARG A N 1
ATOM 878 C CA . ARG A 1 111 ? -1.987 -11.699 -16.226 1.00 78.81 111 ARG A CA 1
ATOM 879 C C . ARG A 1 111 ? -3.353 -11.761 -16.928 1.00 78.81 111 ARG A C 1
ATOM 881 O O . ARG A 1 111 ? -3.768 -12.845 -17.339 1.00 78.81 111 ARG A O 1
ATOM 888 N N . PRO A 1 112 ? -4.024 -10.619 -17.173 1.00 80.31 112 PRO A N 1
ATOM 889 C CA . PRO A 1 112 ? -5.294 -10.627 -17.887 1.00 80.31 112 PRO A CA 1
ATOM 890 C C . PRO A 1 112 ? -5.129 -11.090 -19.336 1.00 80.31 112 PRO A C 1
ATOM 892 O O . PRO A 1 112 ? -4.211 -10.647 -20.031 1.00 80.31 112 PRO A O 1
ATOM 895 N N . PHE A 1 113 ? -6.059 -11.910 -19.837 1.00 85.50 113 PHE A N 1
ATOM 896 C CA . PHE A 1 113 ? -5.975 -12.478 -21.193 1.00 85.50 113 PHE A CA 1
ATOM 897 C C . PHE A 1 113 ? -5.966 -11.414 -22.307 1.00 85.50 113 PHE A C 1
ATOM 899 O O . PHE A 1 113 ? -5.452 -11.650 -23.402 1.00 85.50 113 PHE A O 1
ATOM 906 N N . TRP A 1 114 ? -6.540 -10.233 -22.049 1.00 83.69 114 TRP A N 1
ATOM 907 C CA . TRP A 1 114 ? -6.554 -9.115 -22.995 1.00 83.69 114 TRP A CA 1
ATOM 908 C C . TRP A 1 114 ? -5.238 -8.325 -23.014 1.00 83.69 114 TRP A C 1
ATOM 910 O O . TRP A 1 114 ? -4.996 -7.571 -23.957 1.00 83.69 114 TRP A O 1
ATOM 920 N N . HIS A 1 115 ? -4.361 -8.502 -22.022 1.00 79.62 115 HIS A N 1
ATOM 921 C CA . HIS A 1 115 ? -3.060 -7.841 -21.968 1.00 79.62 115 HIS A CA 1
ATOM 922 C C . HIS A 1 115 ? -1.992 -8.680 -22.689 1.00 79.62 115 HIS A C 1
ATOM 924 O O . HIS A 1 115 ? -1.164 -9.362 -22.078 1.00 79.62 115 HIS A O 1
ATOM 930 N N . LYS A 1 116 ? -2.050 -8.640 -24.026 1.00 78.38 116 LYS A N 1
ATOM 931 C CA . LYS A 1 116 ? -1.201 -9.444 -24.925 1.00 78.38 116 LYS A CA 1
ATOM 932 C C . LYS A 1 116 ? 0.231 -8.926 -25.055 1.00 78.38 116 LYS A C 1
ATOM 934 O O . LYS A 1 116 ? 1.130 -9.697 -25.377 1.00 78.38 116 LYS A O 1
ATOM 939 N N . ASN A 1 117 ? 0.435 -7.631 -24.832 1.00 79.50 117 ASN A N 1
ATOM 940 C CA . ASN A 1 117 ? 1.756 -7.029 -24.938 1.00 79.50 117 ASN A CA 1
ATOM 941 C C . ASN A 1 117 ? 2.576 -7.365 -23.696 1.00 79.50 117 ASN A C 1
ATOM 943 O O . ASN A 1 117 ? 2.068 -7.337 -22.577 1.00 79.50 117 ASN A O 1
ATOM 947 N N . ILE A 1 118 ? 3.843 -7.687 -23.922 1.00 75.75 118 ILE A N 1
ATOM 948 C CA . ILE A 1 118 ? 4.833 -7.875 -22.871 1.00 75.75 118 ILE A CA 1
ATOM 949 C C . ILE A 1 118 ? 5.570 -6.549 -22.693 1.00 75.75 118 ILE A C 1
ATOM 951 O O . ILE A 1 118 ? 6.143 -6.024 -23.648 1.00 75.75 118 ILE A O 1
ATOM 955 N N . GLU A 1 119 ? 5.556 -6.010 -21.480 1.00 75.44 119 GLU A N 1
ATOM 956 C CA . GLU A 1 119 ? 6.233 -4.763 -21.136 1.00 75.44 119 GLU A CA 1
ATOM 957 C C . GLU A 1 119 ? 7.535 -5.037 -20.374 1.00 75.44 119 GLU A C 1
ATOM 959 O O . GLU A 1 119 ? 7.695 -6.051 -19.700 1.00 75.44 119 GLU A O 1
ATOM 964 N N . ILE A 1 120 ? 8.483 -4.095 -20.413 1.00 72.12 120 ILE A N 1
ATOM 965 C CA . ILE A 1 120 ? 9.729 -4.195 -19.626 1.00 72.12 120 ILE A CA 1
ATOM 966 C C . ILE A 1 120 ? 9.425 -4.296 -18.119 1.00 72.12 120 ILE A C 1
ATOM 968 O O . ILE A 1 120 ? 10.154 -4.953 -17.367 1.00 72.12 120 ILE A O 1
ATOM 972 N N . SER A 1 121 ? 8.333 -3.670 -17.673 1.00 70.94 121 SER A N 1
ATOM 973 C CA . SER A 1 121 ? 7.850 -3.727 -16.292 1.00 70.94 121 SER A CA 1
ATOM 974 C C . SER A 1 121 ? 7.515 -5.155 -15.847 1.00 70.94 121 SER A C 1
ATOM 976 O O . SER A 1 121 ? 7.666 -5.453 -14.668 1.00 70.94 121 SER A O 1
ATOM 978 N N . ASP A 1 122 ? 7.173 -6.068 -16.765 1.00 75.88 122 ASP A N 1
ATOM 979 C CA . ASP A 1 122 ? 6.872 -7.472 -16.452 1.00 75.88 122 ASP A CA 1
ATOM 980 C C . ASP A 1 122 ? 8.092 -8.250 -15.961 1.00 75.88 122 ASP A C 1
ATOM 982 O O . ASP A 1 122 ? 7.979 -9.199 -15.184 1.00 75.88 122 ASP A O 1
ATOM 986 N N . PHE A 1 123 ? 9.281 -7.843 -16.399 1.00 78.69 123 PHE A N 1
ATOM 987 C CA . PHE A 1 123 ? 10.521 -8.543 -16.082 1.00 78.69 123 PHE A CA 1
ATOM 988 C C . PHE A 1 123 ? 11.397 -7.804 -15.084 1.00 78.69 123 PHE A C 1
ATOM 990 O O . PHE A 1 123 ? 12.301 -8.417 -14.515 1.00 78.69 123 PHE A O 1
ATOM 997 N N . THR A 1 124 ? 11.138 -6.521 -14.863 1.00 83.19 124 THR A N 1
ATOM 998 C CA . THR A 1 124 ? 11.911 -5.678 -13.953 1.00 83.19 124 THR A CA 1
ATOM 999 C C . THR A 1 124 ? 11.167 -5.462 -12.639 1.00 83.19 124 THR A C 1
ATOM 1001 O O . THR A 1 124 ? 9.980 -5.764 -12.514 1.00 83.19 124 THR A O 1
ATOM 1004 N N . LYS A 1 125 ? 11.888 -4.998 -11.612 1.00 86.75 125 LYS A N 1
ATOM 1005 C CA . LYS A 1 125 ? 11.248 -4.543 -10.378 1.00 86.75 125 LYS A CA 1
ATOM 1006 C C . LYS A 1 125 ? 10.676 -3.147 -10.606 1.00 86.75 125 LYS A C 1
ATOM 1008 O O . LYS A 1 125 ? 11.413 -2.248 -11.008 1.00 86.75 125 LYS A O 1
ATOM 1013 N N . SER A 1 126 ? 9.401 -2.966 -10.300 1.00 89.81 126 SER A N 1
ATOM 1014 C CA . SER A 1 126 ? 8.695 -1.687 -10.372 1.00 89.81 126 SER A CA 1
ATOM 1015 C C . SER A 1 126 ? 8.038 -1.351 -9.040 1.00 89.81 126 SER A C 1
ATOM 1017 O O . SER A 1 126 ? 7.855 -2.227 -8.193 1.00 89.81 126 SER A O 1
ATOM 1019 N N . ALA A 1 127 ? 7.734 -0.068 -8.841 1.00 91.88 127 ALA A N 1
ATOM 1020 C CA . ALA A 1 127 ? 7.030 0.405 -7.657 1.00 91.88 127 ALA A CA 1
ATOM 1021 C C . ALA A 1 127 ? 5.518 0.232 -7.837 1.00 91.88 127 ALA A C 1
ATOM 1023 O O . ALA A 1 127 ? 5.003 0.464 -8.931 1.00 91.88 127 ALA A O 1
ATOM 1024 N N . HIS A 1 128 ? 4.814 -0.139 -6.772 1.00 94.25 128 HIS A N 1
ATOM 1025 C CA . HIS A 1 128 ? 3.362 -0.328 -6.737 1.00 94.25 128 HIS A CA 1
ATOM 1026 C C . HIS A 1 128 ? 2.774 0.277 -5.461 1.00 94.25 128 HIS A C 1
ATOM 1028 O O . HIS A 1 128 ? 3.489 0.470 -4.477 1.00 94.25 128 HIS A O 1
ATOM 1034 N N . LEU A 1 129 ? 1.469 0.544 -5.486 1.00 95.94 129 LEU A N 1
ATOM 1035 C CA . LEU A 1 129 ? 0.666 0.959 -4.340 1.00 95.94 129 LEU A CA 1
ATOM 1036 C C . LEU A 1 129 ? -0.492 -0.019 -4.167 1.00 95.94 129 LEU A C 1
ATOM 1038 O O . LEU A 1 129 ? -1.281 -0.208 -5.096 1.00 95.94 129 LEU A O 1
ATOM 1042 N N . TYR A 1 130 ? -0.574 -0.646 -3.001 1.00 96.62 130 TYR A N 1
ATOM 1043 C CA . TYR A 1 130 ? -1.572 -1.658 -2.673 1.00 96.62 130 TYR A CA 1
ATOM 1044 C C . TYR A 1 130 ? -2.429 -1.181 -1.499 1.00 96.62 130 TYR A C 1
ATOM 1046 O O . TYR A 1 130 ? -1.902 -0.636 -0.529 1.00 96.62 130 TYR A O 1
ATOM 1054 N N . ALA A 1 131 ? -3.738 -1.402 -1.599 1.00 97.19 131 ALA A N 1
ATOM 1055 C CA . ALA A 1 131 ? -4.741 -1.079 -0.594 1.00 97.19 131 ALA A CA 1
ATOM 1056 C C . ALA A 1 131 ? -5.493 -2.353 -0.201 1.00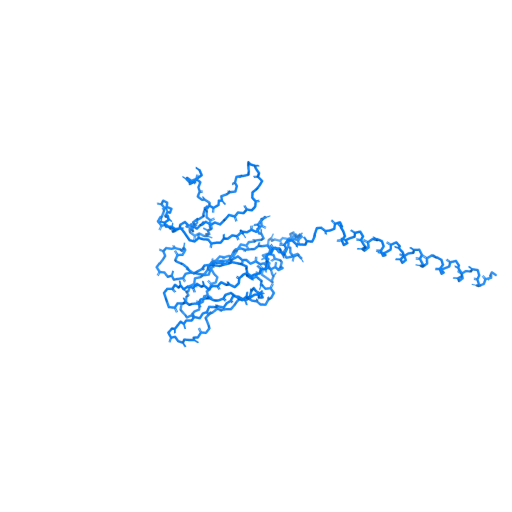 97.19 131 ALA A C 1
ATOM 1058 O O . ALA A 1 131 ? -6.008 -3.086 -1.054 1.00 97.19 131 ALA A O 1
ATOM 1059 N N . TYR A 1 132 ? -5.504 -2.637 1.093 1.00 97.31 132 TYR A N 1
ATOM 1060 C CA . TYR A 1 132 ? -6.115 -3.814 1.687 1.00 97.31 132 TYR A CA 1
ATOM 1061 C C . TYR A 1 132 ? -7.079 -3.359 2.774 1.00 97.31 132 TYR A C 1
ATOM 1063 O O . TYR A 1 132 ? -6.756 -2.443 3.519 1.00 97.31 132 TYR A O 1
ATOM 1071 N N . SER A 1 133 ? -8.214 -4.034 2.894 1.00 95.19 133 SER A N 1
ATOM 1072 C CA . SER A 1 133 ? -9.186 -3.795 3.959 1.00 95.19 133 SER A CA 1
ATOM 1073 C C . SER A 1 133 ? -9.371 -5.053 4.793 1.00 95.19 133 SER A C 1
ATOM 1075 O O . SER A 1 133 ? -9.130 -6.171 4.314 1.00 95.19 133 SER A O 1
ATOM 1077 N N . VAL A 1 134 ? -9.768 -4.887 6.049 1.00 91.56 134 VAL A N 1
ATOM 1078 C CA . VAL A 1 134 ? -10.089 -6.014 6.919 1.00 91.56 134 VAL A CA 1
ATOM 1079 C C . VAL A 1 134 ? -11.442 -6.612 6.531 1.00 91.56 134 VAL A C 1
ATOM 1081 O O . VAL A 1 134 ? -12.458 -5.931 6.442 1.00 91.56 134 VAL A O 1
ATOM 1084 N N . LYS A 1 135 ? -11.477 -7.929 6.317 1.00 83.00 135 LYS A N 1
ATOM 1085 C CA . LYS A 1 135 ? -12.726 -8.679 6.155 1.00 83.00 135 LYS A CA 1
ATOM 1086 C C . LYS A 1 135 ? -12.672 -9.922 7.030 1.00 83.00 135 LYS A C 1
ATOM 1088 O O . LYS A 1 135 ? -11.923 -10.857 6.755 1.00 83.00 135 LYS A O 1
ATOM 1093 N N . GLY A 1 136 ? -13.469 -9.929 8.096 1.00 80.69 136 GLY A N 1
ATOM 1094 C CA . GLY A 1 136 ? -13.350 -10.938 9.147 1.00 80.69 136 GLY A CA 1
ATOM 1095 C C . GLY A 1 136 ? -12.050 -10.747 9.930 1.00 80.69 136 GLY A C 1
ATOM 1096 O O . GLY A 1 136 ? -11.806 -9.668 10.450 1.00 80.69 136 GLY A O 1
ATOM 1097 N N . GLU A 1 137 ? -11.210 -11.781 9.994 1.00 84.25 137 GLU A N 1
ATOM 1098 C CA . GLU A 1 137 ? -9.974 -11.767 10.796 1.00 84.25 137 GLU A CA 1
ATOM 1099 C C . GLU A 1 137 ? -8.707 -11.406 10.000 1.00 84.25 137 GLU A C 1
ATOM 1101 O O . GLU A 1 137 ? -7.612 -11.395 10.560 1.00 84.25 137 GLU A O 1
ATOM 1106 N N . LYS A 1 138 ? -8.808 -11.167 8.686 1.00 91.88 138 LYS A N 1
ATOM 1107 C CA . LYS A 1 138 ? -7.643 -10.970 7.807 1.00 91.88 138 LYS A CA 1
ATOM 1108 C C . LYS A 1 138 ? -7.792 -9.751 6.909 1.00 91.88 138 LYS A C 1
ATOM 1110 O O . LYS A 1 138 ? -8.898 -9.326 6.582 1.00 91.88 138 LYS A O 1
ATOM 1115 N N . PHE A 1 139 ? -6.650 -9.228 6.475 1.00 95.06 139 PHE A N 1
ATOM 1116 C CA . PHE A 1 139 ? -6.595 -8.201 5.440 1.00 95.06 139 PHE A CA 1
ATOM 1117 C C . PHE A 1 139 ? -6.695 -8.838 4.054 1.00 95.06 139 PHE A C 1
ATOM 1119 O O . PHE A 1 139 ? -5.966 -9.780 3.736 1.00 95.06 139 PHE A O 1
ATOM 1126 N N . HIS A 1 140 ? -7.555 -8.275 3.214 1.00 94.31 140 HIS A N 1
ATOM 1127 C CA . HIS A 1 140 ? -7.761 -8.677 1.829 1.00 94.31 140 HIS A CA 1
ATOM 1128 C C . HIS A 1 140 ? -7.534 -7.490 0.897 1.00 94.31 140 HIS A C 1
ATOM 1130 O O . HIS A 1 140 ? -7.901 -6.364 1.222 1.00 94.31 140 HIS A O 1
ATOM 1136 N N . SER A 1 141 ? -6.945 -7.740 -0.274 1.00 94.19 141 SER A N 1
ATOM 1137 C CA . SER A 1 141 ? -6.739 -6.697 -1.276 1.00 94.19 141 SER A CA 1
ATOM 1138 C C . SER A 1 141 ? -8.080 -6.150 -1.753 1.00 94.19 141 SER A C 1
ATOM 1140 O O . SER A 1 141 ? -8.907 -6.911 -2.259 1.00 94.19 141 SER A O 1
ATOM 1142 N N . ILE A 1 142 ? -8.264 -4.837 -1.653 1.00 94.94 142 ILE A N 1
ATOM 1143 C CA . ILE A 1 142 ? -9.383 -4.130 -2.285 1.00 94.94 142 ILE A CA 1
ATOM 1144 C C . ILE A 1 142 ? -8.942 -3.464 -3.590 1.00 94.94 142 ILE A C 1
ATOM 1146 O O . ILE A 1 142 ? -9.749 -3.303 -4.501 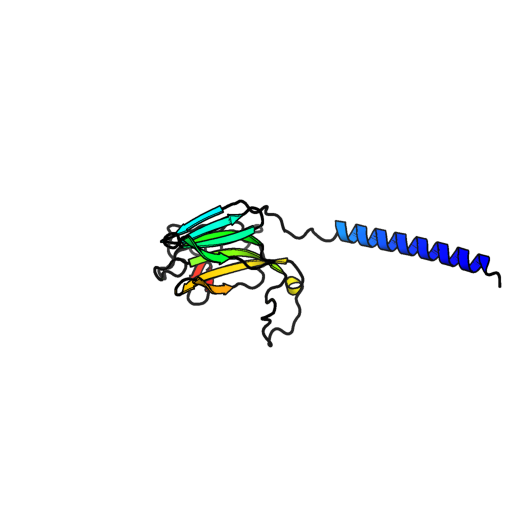1.00 94.94 142 ILE A O 1
ATOM 1150 N N . TRP A 1 143 ? -7.655 -3.114 -3.710 1.00 94.38 143 TRP A N 1
ATOM 1151 C CA . TRP A 1 143 ? -7.084 -2.555 -4.930 1.00 94.38 143 TRP A CA 1
ATOM 1152 C C . TRP A 1 143 ? -5.559 -2.665 -4.961 1.00 94.38 143 TRP A C 1
ATOM 1154 O O . TRP A 1 143 ? -4.879 -2.420 -3.966 1.00 94.38 143 TRP A O 1
ATOM 1164 N N . CYS A 1 144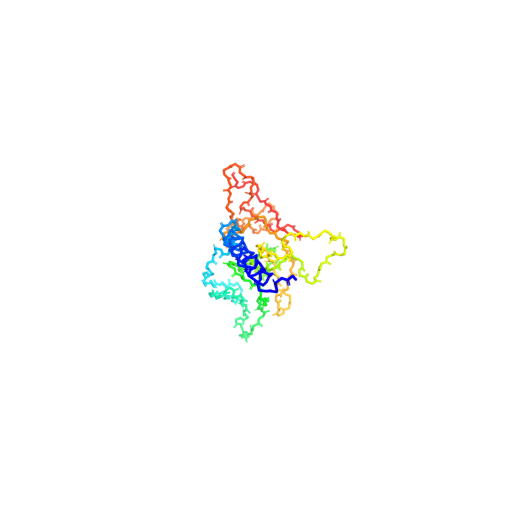 ? -5.017 -2.971 -6.136 1.00 93.38 144 CYS A N 1
ATOM 1165 C CA . CYS A 1 144 ? -3.584 -3.094 -6.375 1.00 93.38 144 CYS A CA 1
ATOM 1166 C C . CYS A 1 144 ? -3.223 -2.362 -7.667 1.00 93.38 144 CYS A C 1
ATOM 1168 O O . CYS A 1 144 ? -3.778 -2.654 -8.728 1.00 93.38 144 CYS A O 1
ATOM 1170 N N . SER A 1 145 ? -2.278 -1.424 -7.605 1.00 91.31 145 SER A N 1
ATOM 1171 C CA . SER A 1 145 ? -1.833 -0.714 -8.801 1.00 91.31 145 SER A CA 1
ATOM 1172 C C . SER A 1 145 ? -0.993 -1.608 -9.723 1.00 91.31 145 SER A C 1
ATOM 1174 O O . SER A 1 145 ? -0.175 -2.420 -9.276 1.00 91.31 145 SER A O 1
ATOM 1176 N N . SER A 1 146 ? -1.064 -1.350 -11.030 1.00 87.88 146 SER A N 1
ATOM 1177 C CA . SER A 1 146 ? 0.025 -1.708 -11.948 1.00 87.88 146 SER A CA 1
ATOM 1178 C C . SER A 1 146 ? 1.307 -0.933 -11.602 1.00 87.88 146 SER A C 1
ATOM 1180 O O . SER A 1 146 ? 1.325 -0.122 -10.669 1.00 87.88 146 SER A O 1
ATOM 1182 N N . ALA A 1 147 ? 2.389 -1.162 -12.352 1.00 89.69 147 ALA A N 1
ATOM 1183 C CA . ALA A 1 147 ? 3.641 -0.435 -12.166 1.00 89.69 147 ALA A CA 1
ATOM 1184 C C . ALA A 1 147 ? 3.418 1.087 -12.190 1.00 89.69 147 ALA A C 1
ATOM 1186 O O . ALA A 1 147 ? 2.906 1.654 -13.160 1.00 89.69 147 ALA A O 1
ATOM 1187 N N . LEU A 1 148 ? 3.821 1.755 -11.112 1.00 88.44 148 LEU A N 1
ATOM 1188 C CA . LEU A 1 148 ? 3.813 3.205 -11.015 1.00 88.44 148 LEU A CA 1
ATOM 1189 C C . LEU A 1 148 ? 4.922 3.776 -11.895 1.00 88.44 148 LEU A C 1
ATOM 1191 O O . LEU A 1 148 ? 6.058 3.302 -11.889 1.00 88.44 148 LEU A O 1
ATOM 1195 N N . LYS A 1 149 ? 4.621 4.877 -12.592 1.00 86.31 149 LYS A N 1
ATOM 1196 C CA . LYS A 1 149 ? 5.630 5.612 -13.374 1.00 86.31 149 LYS A CA 1
ATOM 1197 C C . LYS A 1 149 ? 6.770 6.142 -12.502 1.00 86.31 149 LYS A C 1
ATOM 1199 O O . LYS A 1 149 ? 7.880 6.331 -12.993 1.00 86.31 149 LYS A O 1
ATOM 1204 N N . LYS A 1 150 ? 6.480 6.443 -11.233 1.00 87.31 150 LYS A N 1
ATOM 1205 C CA . LYS A 1 150 ? 7.440 6.929 -10.240 1.00 87.31 150 LYS A CA 1
ATOM 1206 C C . LYS A 1 150 ? 7.113 6.335 -8.871 1.00 87.31 150 LYS A C 1
ATOM 1208 O O . LYS A 1 150 ? 5.931 6.255 -8.542 1.00 87.31 150 LYS A O 1
ATOM 1213 N N . PRO A 1 151 ? 8.124 5.976 -8.066 1.00 90.25 151 PRO A N 1
ATOM 1214 C CA . PRO A 1 151 ? 7.888 5.537 -6.701 1.00 90.25 151 PRO A CA 1
ATOM 1215 C C . PRO A 1 151 ? 7.331 6.686 -5.857 1.00 90.25 151 PRO A C 1
ATOM 1217 O O . PRO A 1 151 ? 7.797 7.829 -5.943 1.00 90.25 151 PRO A O 1
ATOM 1220 N N . ILE A 1 152 ? 6.350 6.354 -5.020 1.00 92.19 152 ILE A N 1
ATOM 1221 C CA . ILE A 1 152 ? 5.869 7.215 -3.937 1.00 92.19 152 ILE A CA 1
ATOM 1222 C C . ILE A 1 152 ? 7.012 7.387 -2.938 1.00 92.19 152 ILE A C 1
ATOM 1224 O O . ILE A 1 152 ? 7.720 6.430 -2.640 1.00 92.19 152 ILE A O 1
ATOM 1228 N N . LYS A 1 153 ? 7.239 8.598 -2.438 1.00 90.88 153 LYS A N 1
ATOM 1229 C CA . LYS A 1 153 ? 8.290 8.867 -1.451 1.00 90.88 153 LYS A CA 1
ATOM 1230 C C . LYS A 1 153 ? 7.835 8.542 -0.039 1.00 90.88 153 LYS A C 1
ATOM 1232 O O . LYS A 1 153 ? 8.651 8.042 0.727 1.00 90.88 153 LYS A O 1
ATOM 1237 N N . ALA A 1 154 ? 6.601 8.886 0.293 1.00 92.25 154 ALA A N 1
ATOM 1238 C CA . ALA A 1 154 ? 6.019 8.655 1.600 1.00 92.25 154 ALA A CA 1
ATOM 1239 C C . ALA A 1 154 ? 4.503 8.489 1.464 1.00 92.25 154 ALA A C 1
ATOM 1241 O O . ALA A 1 154 ? 3.928 9.018 0.516 1.00 92.25 154 ALA A O 1
ATOM 1242 N N . ILE A 1 155 ? 3.876 7.789 2.398 1.00 95.38 155 ILE A N 1
ATOM 1243 C CA . ILE A 1 155 ? 2.430 7.714 2.571 1.00 95.38 155 ILE A CA 1
ATOM 1244 C C . ILE A 1 155 ? 2.122 8.346 3.923 1.00 95.38 155 ILE A C 1
ATOM 1246 O O . ILE A 1 155 ? 2.568 7.860 4.966 1.00 95.38 155 ILE A O 1
ATOM 1250 N N . ILE A 1 156 ? 1.405 9.464 3.886 1.00 95.06 156 ILE A N 1
ATOM 1251 C CA . ILE A 1 156 ? 1.094 10.272 5.063 1.00 95.06 156 ILE A CA 1
ATOM 1252 C C . ILE A 1 156 ? -0.409 10.529 5.072 1.00 95.06 156 ILE A C 1
ATOM 1254 O O . ILE A 1 156 ? -0.948 11.116 4.134 1.00 95.06 156 ILE A O 1
ATOM 1258 N N . GLU A 1 157 ? -1.081 10.084 6.127 1.00 93.56 157 GLU A N 1
ATOM 1259 C CA . GLU A 1 157 ? -2.462 10.472 6.397 1.00 93.56 157 GLU A CA 1
ATOM 1260 C C . GLU A 1 157 ? -2.517 11.965 6.739 1.00 93.56 157 GLU A C 1
ATOM 1262 O O . GLU A 1 157 ? -1.636 12.491 7.422 1.00 93.56 157 GLU A O 1
ATOM 1267 N N . THR A 1 158 ? -3.525 12.665 6.224 1.00 93.56 158 THR A N 1
ATOM 1268 C CA . THR A 1 158 ? -3.745 14.079 6.532 1.00 93.56 158 THR A CA 1
ATOM 1269 C C . THR A 1 158 ? -5.022 14.247 7.341 1.00 93.56 158 THR A C 1
ATOM 1271 O O . THR A 1 158 ? -5.916 13.413 7.284 1.00 93.56 158 THR A O 1
ATOM 1274 N N . GLU A 1 159 ? -5.160 15.382 8.019 1.00 92.00 159 GLU A N 1
ATOM 1275 C CA . GLU A 1 159 ? -6.397 15.748 8.727 1.00 92.00 159 GLU A CA 1
ATOM 1276 C C . GLU A 1 159 ? -7.504 16.261 7.781 1.00 92.00 159 GLU A C 1
ATOM 1278 O O . GLU A 1 159 ? -8.548 16.740 8.223 1.00 92.00 159 GLU A O 1
ATOM 1283 N N . LYS A 1 160 ? -7.275 16.225 6.461 1.00 93.06 160 LYS A N 1
ATOM 1284 C CA . LYS A 1 160 ? -8.191 16.769 5.453 1.00 93.06 160 LYS A CA 1
ATOM 1285 C C . LYS A 1 160 ? -9.049 15.669 4.845 1.00 93.06 160 LYS A C 1
ATOM 1287 O O . LYS A 1 160 ? -8.601 14.543 4.656 1.00 93.06 160 LYS A O 1
ATOM 1292 N N . TYR A 1 161 ? -10.250 16.054 4.432 1.00 93.25 161 TYR A N 1
ATOM 1293 C CA . TYR A 1 161 ? -11.204 15.183 3.756 1.00 93.25 161 TYR A CA 1
ATOM 1294 C C . TYR A 1 161 ? -11.546 15.737 2.375 1.00 93.25 161 TYR A C 1
ATOM 1296 O O . TYR A 1 161 ? -11.553 16.951 2.152 1.00 93.25 161 TYR A O 1
ATOM 1304 N N . SER A 1 162 ? -11.817 14.835 1.439 1.00 92.06 162 SER A N 1
ATOM 1305 C CA . SER A 1 162 ? -12.308 15.176 0.109 1.00 92.06 162 SER A CA 1
ATOM 1306 C C . SER A 1 162 ? -13.742 15.712 0.183 1.00 92.06 162 SER A C 1
ATOM 1308 O O . SER A 1 162 ? -14.448 15.550 1.180 1.00 92.06 162 SER A O 1
ATOM 1310 N N . LYS A 1 163 ? -14.235 16.285 -0.922 1.00 89.00 163 LYS A N 1
ATOM 1311 C CA . LYS A 1 163 ? -15.642 16.722 -1.029 1.00 89.00 163 LYS A CA 1
ATOM 1312 C C . LYS A 1 163 ? -16.658 15.587 -0.871 1.00 89.00 163 LYS A C 1
ATOM 1314 O O . LYS A 1 163 ? -17.827 15.864 -0.630 1.00 89.00 163 LYS A O 1
ATOM 1319 N N . VAL A 1 164 ? -16.226 14.338 -1.046 1.00 88.31 164 VAL A N 1
ATOM 1320 C CA . VAL A 1 164 ? -17.068 13.144 -0.894 1.00 88.31 164 VAL A CA 1
ATOM 1321 C C . VAL A 1 164 ? -16.892 12.471 0.471 1.00 88.31 164 VAL A C 1
ATOM 1323 O O . VAL A 1 164 ? -17.401 11.376 0.666 1.00 88.31 164 VAL A O 1
ATOM 1326 N N . GLY A 1 165 ? -16.202 13.120 1.417 1.00 91.56 165 GLY A N 1
ATOM 1327 C CA . GLY A 1 165 ? -16.116 12.668 2.808 1.00 91.56 165 GLY A CA 1
ATOM 1328 C C . GLY A 1 165 ? -15.060 11.598 3.081 1.00 91.56 165 GLY A C 1
ATOM 1329 O O . GLY A 1 165 ? -15.088 10.986 4.138 1.00 91.56 165 GLY A O 1
ATOM 1330 N N . THR A 1 166 ? -14.115 11.379 2.166 1.00 94.19 166 THR A N 1
ATOM 1331 C CA . THR A 1 166 ? -13.034 10.392 2.338 1.00 94.19 166 THR A CA 1
ATOM 1332 C C . THR A 1 166 ? -11.728 11.066 2.761 1.00 94.19 166 THR A C 1
ATOM 1334 O O . THR A 1 166 ? -11.424 12.135 2.211 1.00 94.19 166 THR A O 1
ATOM 1337 N N . PRO A 1 167 ? -10.914 10.466 3.648 1.00 94.75 167 PRO A N 1
ATOM 1338 C CA . PRO A 1 167 ? -9.621 11.028 4.024 1.00 94.75 167 PRO A CA 1
ATOM 1339 C C . PRO A 1 167 ? -8.710 11.291 2.827 1.00 94.75 167 PRO A C 1
ATOM 1341 O O . PRO A 1 167 ? -8.658 10.528 1.856 1.00 94.75 167 PRO A O 1
ATOM 1344 N N . ILE A 1 168 ? -7.981 12.401 2.900 1.00 95.56 168 ILE A N 1
ATOM 1345 C CA . ILE A 1 168 ? -6.943 12.748 1.937 1.00 95.56 168 ILE A CA 1
ATOM 1346 C C . ILE A 1 168 ? -5.611 12.209 2.453 1.00 95.56 168 ILE A C 1
ATOM 1348 O O . ILE A 1 168 ? -5.186 12.497 3.570 1.00 95.56 168 ILE A O 1
ATOM 1352 N N . ILE A 1 169 ? -4.921 11.474 1.593 1.00 96.25 169 ILE A N 1
ATOM 1353 C CA . ILE A 1 169 ? -3.599 10.905 1.817 1.00 96.25 169 ILE A CA 1
ATOM 1354 C C . ILE A 1 169 ? -2.585 11.670 0.969 1.00 96.25 169 ILE A C 1
ATOM 1356 O O . ILE A 1 169 ? -2.750 11.838 -0.243 1.00 96.25 169 ILE A O 1
ATOM 1360 N N . TYR A 1 170 ? -1.509 12.127 1.597 1.00 94.56 170 TYR A N 1
ATOM 1361 C CA . TYR A 1 170 ? -0.382 12.752 0.923 1.00 94.56 170 TYR A CA 1
ATOM 1362 C C . TYR A 1 170 ? 0.639 11.683 0.500 1.00 94.56 170 TYR A C 1
ATOM 1364 O O . TYR A 1 170 ? 1.239 10.999 1.329 1.00 94.56 170 TYR A O 1
ATOM 1372 N N . MET A 1 171 ? 0.822 11.541 -0.813 1.00 94.19 171 MET A N 1
ATOM 1373 C CA . MET A 1 171 ? 1.718 10.597 -1.484 1.00 94.19 171 MET A CA 1
ATOM 1374 C C . MET A 1 171 ? 2.611 11.314 -2.512 1.00 94.19 171 MET A C 1
ATOM 1376 O O . MET A 1 171 ? 2.371 11.235 -3.723 1.00 94.19 171 MET A O 1
ATOM 1380 N N . PRO A 1 172 ? 3.658 12.033 -2.066 1.00 91.19 172 PRO A N 1
ATOM 1381 C CA . PRO A 1 172 ? 4.540 12.769 -2.963 1.00 91.19 172 PRO A CA 1
ATOM 1382 C C . PRO A 1 172 ? 5.401 11.843 -3.825 1.00 91.19 172 PRO A C 1
ATOM 1384 O O . PRO A 1 172 ? 5.845 10.782 -3.390 1.00 91.19 172 PRO A O 1
ATOM 1387 N N . VAL A 1 173 ? 5.733 12.297 -5.033 1.00 88.12 173 VAL A N 1
ATOM 1388 C CA . VAL A 1 173 ? 6.663 11.623 -5.957 1.00 88.12 173 VAL A CA 1
ATOM 1389 C C . VAL A 1 173 ? 7.803 12.568 -6.343 1.00 88.12 173 VAL A C 1
ATOM 1391 O O . VAL A 1 173 ? 7.730 13.778 -6.150 1.00 88.12 173 VAL A O 1
ATOM 1394 N N . ASN A 1 174 ? 8.894 12.049 -6.912 1.00 80.62 174 ASN A N 1
ATOM 1395 C CA . ASN A 1 174 ? 9.930 12.906 -7.506 1.00 80.62 174 ASN A CA 1
ATOM 1396 C C . ASN A 1 174 ? 9.385 13.608 -8.761 1.00 80.62 174 ASN A C 1
ATOM 1398 O O . ASN A 1 174 ? 9.470 13.066 -9.865 1.00 80.62 174 ASN A O 1
ATOM 1402 N N . LYS A 1 175 ? 8.801 14.800 -8.625 1.00 74.31 175 LYS A N 1
ATOM 1403 C CA . LYS A 1 175 ? 8.342 15.609 -9.762 1.00 74.31 175 LYS A CA 1
ATOM 1404 C C . LYS A 1 175 ? 9.505 16.296 -10.483 1.00 74.31 175 LYS A C 1
ATOM 1406 O O . LYS A 1 175 ? 10.489 16.676 -9.863 1.00 74.31 175 LYS A O 1
ATOM 1411 N N . LYS A 1 176 ? 9.391 16.414 -11.812 1.00 72.75 176 LYS A N 1
ATOM 1412 C CA . LYS A 1 176 ? 10.173 17.419 -12.548 1.00 72.75 176 LYS A CA 1
ATOM 1413 C C . LYS A 1 176 ? 9.449 18.751 -12.361 1.00 72.75 176 LYS A C 1
ATOM 1415 O O . LYS A 1 176 ? 8.229 18.749 -12.166 1.00 72.75 176 LYS A O 1
ATOM 1420 N N . GLU A 1 177 ? 10.179 19.853 -12.440 1.00 56.75 177 GLU A N 1
ATOM 1421 C CA . GLU A 1 177 ? 9.586 21.189 -12.494 1.00 56.75 177 GLU A CA 1
ATOM 1422 C C . GLU A 1 177 ? 8.480 21.214 -13.574 1.00 56.75 177 GLU A C 1
ATOM 1424 O O . GLU A 1 177 ? 8.637 20.611 -14.640 1.00 56.75 177 GLU A O 1
ATOM 1429 N N . ASN A 1 178 ? 7.317 21.793 -13.256 1.00 61.16 178 ASN A N 1
ATOM 1430 C CA . ASN A 1 178 ? 6.103 21.839 -14.095 1.00 61.16 178 ASN A CA 1
ATOM 1431 C C . ASN A 1 178 ? 5.327 20.521 -14.333 1.00 61.16 178 ASN A C 1
ATOM 1433 O O . ASN A 1 178 ? 4.436 20.479 -15.184 1.00 61.16 178 ASN A O 1
ATOM 1437 N N . SER A 1 179 ? 5.600 19.426 -13.611 1.00 65.25 179 SER A N 1
ATOM 1438 C CA . SER A 1 179 ? 4.811 18.194 -13.791 1.00 65.25 179 SER A CA 1
ATOM 1439 C C . SER A 1 179 ? 3.495 18.188 -12.995 1.00 65.25 179 SER A C 1
ATOM 1441 O O . SER A 1 179 ? 3.498 18.455 -11.798 1.00 65.25 179 SER A O 1
ATOM 1443 N N . LYS A 1 180 ? 2.392 17.787 -13.644 1.00 68.88 180 LYS A N 1
ATOM 1444 C CA . LYS A 1 180 ? 1.019 17.739 -13.092 1.00 68.88 180 LYS A CA 1
ATOM 1445 C C . LYS A 1 180 ? 0.728 16.535 -12.171 1.00 68.88 180 LYS A C 1
ATOM 1447 O O . LYS A 1 180 ? -0.394 16.037 -12.162 1.00 68.88 180 LYS A O 1
ATOM 1452 N N . TYR A 1 181 ? 1.719 15.987 -11.464 1.00 70.69 181 TYR A N 1
ATOM 1453 C CA . TYR A 1 181 ? 1.449 14.861 -10.557 1.00 70.69 181 TYR A CA 1
ATOM 1454 C C . TYR A 1 181 ? 0.713 15.367 -9.316 1.00 70.69 181 TYR A C 1
ATOM 1456 O O . TYR A 1 181 ? 1.216 16.253 -8.629 1.00 70.69 181 TYR A O 1
ATOM 1464 N N . ALA A 1 182 ? -0.458 14.794 -9.035 1.00 78.75 182 ALA A N 1
ATOM 1465 C CA . ALA A 1 182 ? -1.120 14.996 -7.757 1.00 78.75 182 ALA A CA 1
ATOM 1466 C C . ALA A 1 182 ? -0.266 14.375 -6.645 1.00 78.75 182 ALA A C 1
ATOM 1468 O O . ALA A 1 182 ? 0.271 13.274 -6.793 1.00 78.75 182 ALA A O 1
ATOM 1469 N N . GLU A 1 183 ? -0.124 15.100 -5.543 1.00 87.50 183 GLU A N 1
ATOM 1470 C CA . GLU A 1 183 ? 0.541 14.607 -4.334 1.00 87.50 183 GLU A CA 1
ATOM 1471 C C . GLU A 1 183 ? -0.483 14.308 -3.239 1.00 87.50 183 GLU A C 1
ATOM 1473 O O . GLU A 1 183 ? -0.179 13.566 -2.320 1.00 87.50 183 GLU A O 1
ATOM 1478 N N . TYR A 1 184 ? -1.709 14.814 -3.366 1.00 91.94 184 TYR A N 1
ATOM 1479 C CA . TYR A 1 184 ? -2.832 14.518 -2.488 1.00 91.94 184 TYR A CA 1
ATOM 1480 C C . TYR A 1 184 ? -3.803 13.598 -3.216 1.00 91.94 184 TYR A C 1
ATOM 1482 O O . TYR A 1 184 ? -4.126 13.829 -4.381 1.00 91.94 184 TYR A O 1
ATOM 1490 N N . TRP A 1 185 ? -4.249 12.550 -2.541 1.00 94.56 185 TRP A N 1
ATOM 1491 C CA . TRP A 1 185 ? -5.079 11.500 -3.115 1.00 94.56 185 TRP A CA 1
ATOM 1492 C C . TRP A 1 185 ? -6.158 11.101 -2.126 1.00 94.56 185 TRP A C 1
ATOM 1494 O O . TRP A 1 185 ? -5.921 11.110 -0.927 1.00 94.56 185 TRP A O 1
ATOM 1504 N N . TYR A 1 186 ? -7.321 10.705 -2.614 1.00 95.00 186 TYR A N 1
ATOM 1505 C CA . TYR A 1 186 ? -8.375 10.140 -1.777 1.00 95.00 186 TYR A CA 1
ATOM 1506 C C . TYR A 1 186 ? -8.994 8.928 -2.464 1.00 95.00 186 TYR A C 1
ATOM 1508 O O . TYR A 1 186 ? -8.923 8.792 -3.693 1.00 95.00 186 TYR A O 1
ATOM 1516 N N . TRP A 1 187 ? -9.580 8.033 -1.673 1.00 95.00 187 TRP A N 1
ATOM 1517 C CA . TRP A 1 187 ? -10.295 6.881 -2.202 1.00 95.00 187 TRP A CA 1
ATOM 1518 C C . TRP A 1 187 ? -11.612 7.309 -2.858 1.00 95.00 187 TRP A C 1
ATOM 1520 O O . TRP A 1 187 ? -12.398 8.052 -2.282 1.00 95.00 187 TRP A O 1
ATOM 1530 N N . SER A 1 188 ? -11.872 6.856 -4.081 1.00 92.38 188 SER A N 1
ATOM 1531 C CA . SER A 1 188 ? -13.074 7.193 -4.842 1.00 92.38 188 SER A CA 1
ATOM 1532 C C . SER A 1 188 ? -13.629 5.950 -5.525 1.00 92.38 188 SER A C 1
ATOM 1534 O O . SER A 1 188 ? -13.229 5.612 -6.639 1.00 92.38 188 SER A O 1
ATOM 1536 N N . ALA A 1 189 ? -14.572 5.290 -4.846 1.00 84.81 189 ALA A N 1
ATOM 1537 C CA . ALA A 1 189 ? -15.276 4.072 -5.259 1.00 84.81 189 ALA A CA 1
ATOM 1538 C C . ALA A 1 189 ? -14.364 2.876 -5.603 1.00 84.81 189 ALA A C 1
ATOM 1540 O O . ALA A 1 189 ? -14.328 1.904 -4.860 1.00 84.81 189 ALA A O 1
ATOM 1541 N N . TRP A 1 190 ? -13.630 2.948 -6.713 1.00 84.12 190 TRP A N 1
ATOM 1542 C CA . TRP A 1 190 ? -12.843 1.854 -7.291 1.00 84.12 190 TRP A CA 1
ATOM 1543 C C . TRP A 1 190 ? -11.322 2.042 -7.179 1.00 84.12 190 TRP A C 1
ATOM 1545 O O . TRP A 1 190 ? -10.565 1.221 -7.695 1.00 84.12 190 TRP A O 1
ATOM 1555 N N . GLY A 1 191 ? -10.853 3.126 -6.560 1.00 90.31 191 GLY A N 1
ATOM 1556 C CA . GLY A 1 191 ? -9.425 3.373 -6.366 1.00 90.31 191 GLY A CA 1
ATOM 1557 C C . GLY A 1 191 ? -9.109 4.824 -6.024 1.00 90.31 191 GLY A C 1
ATOM 1558 O O . GLY A 1 191 ? -9.994 5.607 -5.690 1.00 90.31 191 GLY A O 1
ATOM 1559 N N . PHE A 1 192 ? -7.834 5.199 -6.123 1.00 92.25 192 PHE A N 1
ATOM 1560 C CA . PHE A 1 192 ? -7.378 6.541 -5.759 1.00 92.25 192 PHE A CA 1
ATOM 1561 C C . PHE A 1 192 ? -7.596 7.578 -6.861 1.00 92.25 192 PHE A C 1
ATOM 1563 O O . PHE A 1 192 ? -7.246 7.368 -8.026 1.00 92.25 192 PHE A O 1
ATOM 1570 N N . ARG A 1 193 ? -8.088 8.752 -6.461 1.00 91.38 193 ARG A N 1
ATOM 1571 C CA . ARG A 1 193 ? -8.210 9.940 -7.307 1.00 91.38 193 ARG A CA 1
ATOM 1572 C C . ARG A 1 193 ? -7.349 11.071 -6.755 1.00 91.38 193 ARG A C 1
ATOM 1574 O O . ARG A 1 193 ? -7.297 11.278 -5.548 1.00 91.38 193 ARG A O 1
ATOM 1581 N N . GLY A 1 194 ? -6.667 11.784 -7.650 1.00 89.25 194 GLY A N 1
ATOM 1582 C CA . GLY A 1 194 ? -5.870 12.951 -7.277 1.00 89.25 194 GLY A CA 1
ATOM 1583 C C . GLY A 1 194 ? -6.764 14.109 -6.838 1.00 89.25 194 GLY A C 1
ATOM 1584 O O . GLY A 1 194 ? -7.747 14.421 -7.516 1.00 89.25 194 GLY A O 1
ATOM 1585 N N . GLU A 1 195 ? -6.412 14.738 -5.721 1.00 84.06 195 GLU A N 1
ATOM 1586 C CA . GLU A 1 195 ? -7.021 15.977 -5.256 1.00 84.06 195 GLU A CA 1
ATOM 1587 C C . GLU A 1 195 ? -6.287 17.168 -5.875 1.00 84.06 195 GLU A C 1
ATOM 1589 O O . GLU A 1 195 ? -5.085 17.360 -5.677 1.00 84.06 195 GLU A O 1
ATOM 1594 N N . ASN A 1 196 ? -7.028 17.962 -6.643 1.00 69.75 196 ASN A N 1
ATOM 1595 C CA . ASN A 1 196 ? -6.488 19.083 -7.406 1.00 69.75 196 ASN A CA 1
ATOM 1596 C C . ASN A 1 196 ? -6.773 20.432 -6.730 1.00 69.75 196 ASN A C 1
ATOM 1598 O O . ASN A 1 196 ? -6.225 21.437 -7.166 1.00 69.75 196 ASN A O 1
ATOM 1602 N N . THR A 1 197 ? -7.616 20.484 -5.689 1.00 57.00 197 THR A N 1
ATOM 1603 C CA . THR A 1 197 ? -7.971 21.748 -5.012 1.00 57.00 197 THR A CA 1
ATOM 1604 C C . THR A 1 197 ? -7.030 22.140 -3.873 1.00 57.00 197 THR A C 1
ATOM 1606 O O . THR A 1 197 ? -7.271 23.146 -3.215 1.00 57.00 197 THR A O 1
ATOM 1609 N N . LEU A 1 198 ? -5.996 21.341 -3.600 1.00 54.88 198 LEU A N 1
ATOM 1610 C CA . LEU A 1 198 ? -4.993 21.603 -2.558 1.00 54.88 198 LEU A CA 1
ATOM 1611 C C . LEU A 1 198 ? -3.622 22.019 -3.127 1.00 54.88 198 LEU A C 1
ATOM 1613 O O . LEU A 1 198 ? -2.652 22.053 -2.370 1.00 54.88 198 LEU A O 1
ATOM 1617 N N . GLN A 1 199 ? -3.544 22.281 -4.438 1.00 47.47 199 GLN A N 1
ATOM 1618 C CA . GLN A 1 199 ? -2.363 22.842 -5.106 1.00 47.47 199 GLN A CA 1
ATOM 1619 C C . GLN A 1 199 ? -2.361 24.366 -5.066 1.00 47.47 199 GLN A C 1
ATOM 1621 O O . GLN A 1 199 ? -3.460 24.952 -5.191 1.00 47.47 199 GLN A O 1
#

Sequence (199 aa):
MNKNIYLKKQSKVIKKAVIIAAFLCLLYVFVVPKPLFEKACVPKEARCQEFYAKLDSNGKLTVYNEKTNSKVFISDSGVYVYDFILADITADGSCDLLFALWKRGSFGDERPFWHKNIEISDFTKSAHLYAYSVKGEKFHSIWCSSALKKPIKAIIETEKYSKVGTPIIYMPVNKKENSKYAEYWYWSAWGFRGENTLQ